Protein AF-A0A834RYF7-F1 (afdb_monomer)

Solvent-accessible surface area (backbone atoms only — not comparable to full-atom values): 12948 Å² total; per-residue (Å²): 135,86,88,72,85,87,74,82,81,80,85,68,86,70,63,75,46,80,56,53,71,57,93,91,37,49,25,47,40,36,68,45,100,84,76,45,78,49,71,49,43,48,70,58,51,54,54,49,51,51,54,52,50,55,66,67,38,57,44,73,49,82,48,79,90,49,95,72,72,49,63,40,58,93,37,20,61,61,51,46,34,44,44,55,36,97,46,68,59,55,88,78,80,72,96,73,49,25,55,54,48,47,54,49,52,51,54,49,52,51,51,50,48,60,65,68,35,97,83,42,76,85,79,89,73,91,78,86,75,88,75,88,81,81,88,77,66,65,72,71,53,51,58,62,50,51,53,53,51,51,53,52,53,48,51,53,49,51,52,56,51,59,70,68,44,89,63,77,82,80,68,88,48,68,66,58,60,56,52,71,70,40,87,85,45,94,62,81,52,70,68,56,53,52,52,51,54,70,69,52,80,76,78,128

Foldseek 3Di:
DDDDDPDDCPVPPWPFDAFDQDPNKTKTWTQDPVRDIDIDIPVNVVVVVVVVCLLPDWDWDADAPDPDIDIGHDNRVVLCCQQCNPCNNDNPDDRDCSVVVVVVVVVVVVVVCQCPPPPHDDDDDDDDDDDDDDPDPCVVVVVVVVVVVVVVVVVVVCVVVVVPPVPPPPCPDVVVVVLVPDPPDPDDDPVRVVVVVVVDPDDD

Secondary structure (DSSP, 8-state):
-----S----------PPPEEETTEEEEEEE-TTS-EEEEEHHHHHHHHHHHHHHT--EEE--TT-S--EEESSSHHHHHHHHH-S-TTS--S-TTSHHHHHHHHHHHHHHHHHHHSTT------------------GGGGHHHHHHHHHHHHHHHHHHHHHHHS--------HHHHHHHT-TTS-SPPHHHHHHHHHHS----

pLDDT: mean 71.13, std 13.84, range [30.34, 96.75]

Organism: NCBI:txid45151

Radius of gyration: 41.8 Å; Cα contacts (8 Å, |Δi|>4): 114; chains: 1; bounding box: 66×68×122 Å

Mean predicted aligned error: 19.75 Å

Sequence (204 aa):
MHTKIVDTHINLDWQIRPGISIDSRYQYCVMGHNNEEYCVGDADITEWEYLIAESLTGAAAVYPNETSYGFTGQYAPNIASDVLGDSPAYCTGSEAGGFEQRINNIAISMSNTLRTGKNAVPIKGTEWTKEQFFDVTFYWLSFPLAIYLTITLFLFSTIVTSGKADMPLWKSSQLVLLQATNSSNRMQSLDQVELEARSTRVKL

Structure (mmCIF, N/CA/C/O backbone):
data_AF-A0A834RYF7-F1
#
_entry.id   AF-A0A834RYF7-F1
#
loop_
_atom_site.group_PDB
_atom_site.id
_atom_site.type_symbol
_atom_site.label_atom_id
_atom_site.label_alt_id
_atom_site.label_comp_id
_atom_site.label_asym_id
_atom_site.label_entity_id
_atom_site.label_seq_id
_atom_site.pdbx_PDB_ins_code
_atom_site.Cartn_x
_atom_site.Cartn_y
_atom_site.Cartn_z
_atom_site.occupancy
_atom_site.B_iso_or_equiv
_atom_site.auth_seq_id
_atom_site.auth_comp_id
_atom_site.auth_asym_id
_atom_site.auth_atom_id
_atom_site.pdbx_PDB_model_num
ATOM 1 N N . MET A 1 1 ? 2.069 -23.472 12.908 1.00 37.09 1 MET A N 1
ATOM 2 C CA . MET A 1 1 ? 1.285 -24.006 11.771 1.00 37.09 1 MET A CA 1
ATOM 3 C C . MET A 1 1 ? 2.152 -23.878 10.525 1.00 37.09 1 MET A C 1
ATOM 5 O O . MET A 1 1 ? 2.516 -22.760 10.192 1.00 37.09 1 MET A O 1
ATOM 9 N N . HIS A 1 2 ? 2.568 -24.991 9.911 1.00 30.34 2 HIS A N 1
ATOM 10 C CA . HIS A 1 2 ? 3.362 -24.980 8.676 1.00 30.34 2 HIS A CA 1
ATOM 11 C C . HIS A 1 2 ? 2.412 -24.999 7.478 1.00 30.34 2 HIS A C 1
ATOM 13 O O . HIS A 1 2 ? 1.761 -26.008 7.218 1.00 30.34 2 HIS A O 1
ATOM 19 N N . THR A 1 3 ? 2.309 -23.884 6.763 1.00 37.06 3 THR A N 1
ATOM 20 C CA . THR A 1 3 ? 1.634 -23.837 5.464 1.00 37.06 3 THR A CA 1
ATOM 21 C C . THR A 1 3 ? 2.517 -24.529 4.433 1.00 37.06 3 THR A C 1
ATOM 23 O O . THR A 1 3 ? 3.630 -24.077 4.168 1.00 37.06 3 THR A O 1
ATOM 26 N N . LYS A 1 4 ? 2.033 -25.637 3.868 1.00 36.31 4 LYS A N 1
ATOM 27 C CA . LYS A 1 4 ? 2.670 -26.315 2.739 1.00 36.31 4 LYS A CA 1
ATOM 28 C C . LYS A 1 4 ? 1.928 -25.905 1.475 1.00 36.31 4 LYS A C 1
ATOM 30 O O . LYS A 1 4 ? 0.726 -26.130 1.371 1.00 36.31 4 LYS A O 1
ATOM 35 N N . ILE A 1 5 ? 2.644 -25.281 0.548 1.00 47.47 5 ILE A N 1
ATOM 36 C CA . ILE A 1 5 ? 2.147 -24.991 -0.795 1.00 47.47 5 ILE A CA 1
ATOM 37 C C . ILE A 1 5 ? 1.815 -26.344 -1.437 1.00 47.47 5 ILE A C 1
ATOM 39 O O . ILE A 1 5 ? 2.699 -27.185 -1.590 1.00 47.47 5 ILE A O 1
ATOM 43 N N . VAL A 1 6 ? 0.526 -26.585 -1.689 1.00 57.81 6 VAL A N 1
ATOM 44 C CA . VAL A 1 6 ? 0.028 -27.850 -2.260 1.00 57.81 6 VAL A CA 1
ATOM 45 C C . VAL A 1 6 ? 0.373 -27.919 -3.739 1.00 57.81 6 VAL A C 1
ATOM 47 O O . VAL A 1 6 ? 0.746 -28.980 -4.226 1.00 57.81 6 VAL A O 1
ATOM 50 N N . ASP A 1 7 ? 0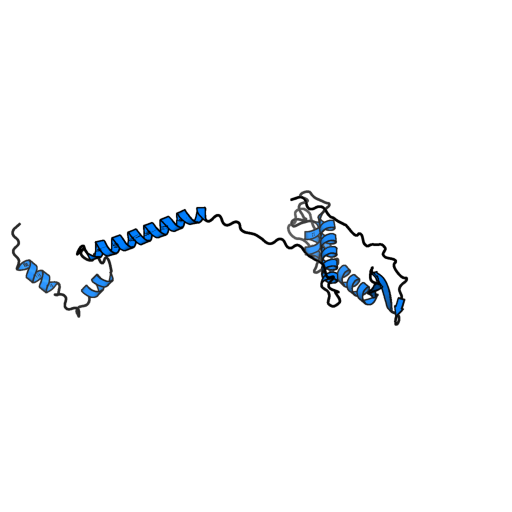.302 -26.777 -4.420 1.00 37.78 7 ASP A N 1
ATOM 51 C CA . ASP A 1 7 ? 0.680 -26.664 -5.813 1.00 37.78 7 ASP A CA 1
ATOM 52 C C . ASP A 1 7 ? 1.018 -25.208 -6.154 1.00 37.78 7 ASP A C 1
ATOM 54 O O . ASP A 1 7 ? 0.269 -24.285 -5.825 1.00 37.78 7 ASP A O 1
ATOM 58 N N . THR A 1 8 ? 2.160 -25.002 -6.796 1.00 48.09 8 THR A N 1
ATOM 59 C CA . THR A 1 8 ? 2.520 -23.744 -7.451 1.00 48.09 8 THR A CA 1
ATOM 60 C C . THR A 1 8 ? 2.428 -24.007 -8.935 1.00 48.09 8 THR A C 1
ATOM 62 O O . THR A 1 8 ? 3.388 -24.466 -9.550 1.00 48.09 8 THR A O 1
ATOM 65 N N . HIS A 1 9 ? 1.272 -23.701 -9.516 1.00 45.09 9 HIS A N 1
ATOM 66 C CA . HIS A 1 9 ? 1.170 -23.633 -10.962 1.00 45.09 9 HIS A CA 1
ATOM 67 C C . HIS A 1 9 ? 1.911 -22.376 -11.414 1.00 45.09 9 HIS A C 1
ATOM 69 O O . HIS A 1 9 ? 1.355 -21.277 -11.437 1.00 45.09 9 HIS A O 1
ATOM 75 N N . ILE A 1 10 ? 3.182 -22.538 -11.777 1.00 45.94 10 ILE A N 1
ATOM 76 C CA . ILE A 1 10 ? 3.887 -21.590 -12.639 1.00 45.94 10 ILE A CA 1
ATOM 77 C C . ILE A 1 10 ? 3.262 -21.790 -14.024 1.00 45.94 10 ILE A C 1
ATOM 79 O O . ILE A 1 10 ? 3.773 -22.522 -14.865 1.00 45.94 10 ILE A O 1
ATOM 83 N N . ASN A 1 11 ? 2.051 -21.254 -14.197 1.00 43.59 11 ASN A N 1
ATOM 84 C CA . ASN A 1 11 ? 1.256 -21.422 -15.405 1.00 43.59 11 ASN A CA 1
ATOM 85 C C . ASN A 1 11 ? 1.767 -20.423 -16.436 1.00 43.59 11 ASN A C 1
ATOM 87 O O . ASN A 1 11 ? 1.263 -19.310 -16.571 1.00 43.59 11 ASN A O 1
ATOM 91 N N . LEU A 1 12 ? 2.884 -20.802 -17.033 1.00 46.16 12 LEU A N 1
ATOM 92 C CA . LEU A 1 12 ? 3.784 -19.922 -17.753 1.00 46.16 12 LEU A CA 1
ATOM 93 C C . LEU A 1 12 ? 4.266 -20.593 -19.040 1.00 46.16 12 LEU A C 1
ATOM 95 O O . LEU A 1 12 ? 5.326 -20.269 -19.560 1.00 46.16 12 LEU A O 1
ATOM 99 N N . ASP A 1 13 ? 3.462 -21.513 -19.577 1.00 43.91 13 ASP A N 1
ATOM 100 C CA . ASP A 1 13 ? 3.601 -21.987 -20.954 1.00 43.91 13 ASP A CA 1
ATOM 101 C C . ASP A 1 13 ? 2.915 -20.967 -21.887 1.00 43.91 13 ASP A C 1
ATOM 103 O O . ASP A 1 13 ? 1.941 -21.242 -22.587 1.00 43.91 13 ASP A O 1
ATOM 107 N N . TRP A 1 14 ? 3.345 -19.705 -21.786 1.00 52.62 14 TRP A N 1
ATOM 108 C CA . TRP A 1 14 ? 2.781 -18.598 -22.549 1.00 52.62 14 TRP A CA 1
ATOM 109 C C . TRP A 1 14 ? 3.351 -18.640 -23.961 1.00 52.62 14 TRP A C 1
ATOM 111 O O . TRP A 1 14 ? 4.399 -18.065 -24.252 1.00 52.62 14 TRP A O 1
ATOM 121 N N . GLN A 1 15 ? 2.657 -19.321 -24.868 1.00 47.97 15 GLN A N 1
ATOM 122 C CA . GLN A 1 15 ? 2.949 -19.176 -26.286 1.00 47.97 15 GLN A CA 1
ATOM 123 C C . GLN A 1 15 ? 2.500 -17.784 -26.733 1.00 47.97 15 GLN A C 1
ATOM 125 O O . GLN A 1 15 ? 1.316 -17.552 -26.980 1.00 47.97 15 GLN A O 1
ATOM 130 N N . ILE A 1 16 ? 3.452 -16.850 -26.810 1.00 53.16 16 ILE A N 1
ATOM 131 C CA . ILE A 1 16 ? 3.241 -15.536 -27.419 1.00 53.16 16 ILE A CA 1
ATOM 132 C C . ILE A 1 16 ? 2.822 -15.790 -28.866 1.00 53.16 16 ILE A C 1
ATOM 134 O O . ILE A 1 16 ? 3.631 -16.238 -29.684 1.00 53.16 16 ILE A O 1
ATOM 138 N N . ARG A 1 17 ? 1.552 -15.538 -29.196 1.00 56.75 17 ARG A N 1
ATOM 139 C CA . ARG A 1 17 ? 1.144 -15.534 -30.599 1.00 56.75 17 ARG A CA 1
ATOM 140 C C . ARG A 1 17 ? 1.722 -14.279 -31.257 1.00 56.75 17 ARG A C 1
ATOM 142 O O . ARG A 1 17 ? 1.701 -13.216 -30.634 1.00 56.75 17 ARG A O 1
ATOM 149 N N . PRO A 1 18 ? 2.260 -14.379 -32.488 1.00 54.50 18 PRO A N 1
ATOM 150 C CA . PRO A 1 18 ? 2.709 -13.201 -33.217 1.00 54.50 18 PRO A CA 1
ATOM 151 C C . PRO A 1 18 ? 1.546 -12.211 -33.309 1.00 54.50 18 PRO A C 1
ATOM 153 O O . PRO A 1 18 ? 0.415 -12.618 -33.581 1.00 54.50 18 PRO A O 1
ATOM 156 N N . GLY A 1 19 ? 1.833 -10.942 -33.011 1.00 57.22 19 GLY A N 1
ATOM 157 C CA . GLY A 1 19 ? 0.808 -9.927 -32.802 1.00 57.22 19 GLY A CA 1
ATOM 158 C C . GLY A 1 19 ? -0.174 -9.860 -33.968 1.00 57.22 19 GLY A C 1
ATOM 159 O O . GLY A 1 19 ? 0.229 -9.756 -35.129 1.00 57.22 19 GLY A O 1
ATOM 160 N N . ILE A 1 20 ? -1.465 -9.949 -33.659 1.00 59.62 20 ILE A N 1
ATOM 161 C CA . ILE A 1 20 ? -2.521 -9.845 -34.663 1.00 59.62 20 ILE A CA 1
ATOM 162 C C . ILE A 1 20 ? -2.678 -8.352 -34.958 1.00 59.62 20 ILE A C 1
ATOM 164 O O . ILE A 1 20 ? -2.932 -7.559 -34.054 1.00 59.62 20 ILE A O 1
ATOM 168 N N . SER A 1 21 ? -2.474 -7.957 -36.216 1.00 55.12 21 SER A N 1
ATOM 169 C CA . SER A 1 21 ? -2.777 -6.597 -36.668 1.00 55.12 21 SER A CA 1
ATOM 170 C C . SER A 1 21 ? -4.282 -6.496 -36.889 1.00 55.12 21 SER A C 1
ATOM 172 O O . SER A 1 21 ? -4.808 -7.063 -37.848 1.00 55.12 21 SER A O 1
ATOM 174 N N . ILE A 1 22 ? -4.974 -5.807 -35.985 1.00 60.22 22 ILE A N 1
ATOM 175 C CA . ILE A 1 22 ? -6.384 -5.446 -36.145 1.00 60.22 22 ILE A CA 1
ATOM 176 C C . ILE A 1 22 ? -6.407 -3.931 -36.333 1.00 60.22 22 ILE A C 1
ATOM 178 O O . ILE A 1 22 ? -5.935 -3.192 -35.471 1.00 60.22 22 ILE A O 1
ATOM 182 N N . ASP A 1 23 ? -6.889 -3.464 -37.486 1.00 63.62 23 ASP A N 1
ATOM 183 C CA . ASP A 1 23 ? -7.003 -2.035 -37.809 1.00 63.62 23 ASP A CA 1
ATOM 184 C C . ASP A 1 23 ? -5.721 -1.225 -37.539 1.00 63.62 23 ASP A C 1
ATOM 186 O O . ASP A 1 23 ? -5.753 -0.166 -36.913 1.00 63.62 23 ASP A O 1
ATOM 190 N N . SER A 1 24 ? -4.566 -1.715 -38.012 1.00 58.34 24 SER A N 1
ATOM 191 C CA . SER A 1 24 ? -3.238 -1.079 -37.876 1.00 58.34 24 SER A CA 1
ATOM 192 C C . SER A 1 24 ? -2.690 -0.934 -36.447 1.00 58.34 24 SER A C 1
ATOM 194 O O . SER A 1 24 ? -1.672 -0.273 -36.251 1.00 58.34 24 SER A O 1
ATOM 196 N N . ARG A 1 25 ? -3.307 -1.592 -35.459 1.00 64.31 25 ARG A N 1
ATOM 197 C CA . ARG A 1 25 ? -2.784 -1.702 -34.092 1.00 64.31 25 ARG A CA 1
ATOM 198 C C . ARG A 1 25 ? -2.236 -3.102 -33.865 1.00 64.31 25 ARG A C 1
ATOM 200 O O . ARG A 1 25 ? -2.895 -4.090 -34.189 1.00 64.31 25 ARG A O 1
ATOM 207 N N . TYR A 1 26 ? -1.031 -3.183 -33.309 1.00 67.56 26 TYR A N 1
ATOM 208 C CA . TYR A 1 26 ? -0.469 -4.457 -32.878 1.00 67.56 26 TYR A CA 1
ATOM 209 C C . TYR A 1 26 ? -1.116 -4.863 -31.560 1.00 67.56 26 TYR A C 1
ATOM 211 O O . TYR A 1 26 ? -1.220 -4.058 -30.636 1.00 67.56 26 TYR A O 1
ATOM 219 N N . GLN A 1 27 ? -1.566 -6.109 -31.475 1.00 70.88 27 GLN A N 1
ATOM 220 C CA . GLN A 1 27 ? -2.107 -6.660 -30.245 1.00 70.88 27 GLN A CA 1
ATOM 221 C C . GLN A 1 27 ? -1.388 -7.962 -29.908 1.00 70.88 27 GLN A C 1
ATOM 223 O O . GLN A 1 27 ? -1.283 -8.861 -30.742 1.00 70.88 27 GLN A O 1
ATOM 228 N N . TYR A 1 28 ? -0.881 -8.051 -28.683 1.00 72.31 28 TYR A N 1
ATOM 229 C CA . TYR A 1 28 ? -0.227 -9.240 -28.154 1.00 72.31 28 TYR A CA 1
ATOM 230 C C . TYR A 1 28 ? -1.259 -10.055 -27.390 1.00 72.31 28 TYR A C 1
ATOM 232 O O . TYR A 1 28 ? -1.732 -9.623 -26.341 1.00 72.31 28 TYR A O 1
ATOM 240 N N . CYS A 1 29 ? -1.617 -11.216 -27.931 1.00 71.25 2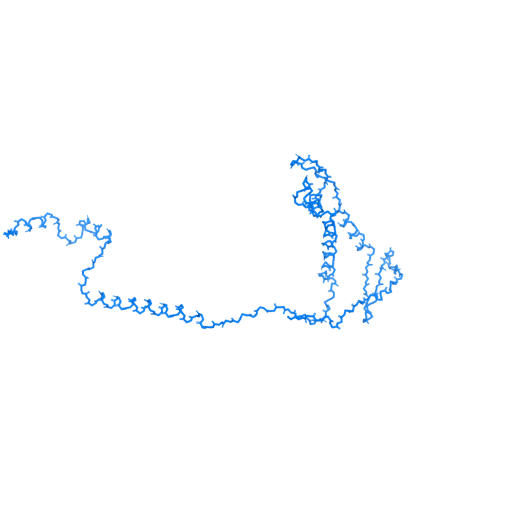9 CYS A N 1
ATOM 241 C CA . CYS A 1 29 ? -2.627 -12.096 -27.358 1.00 71.25 29 CYS A CA 1
ATOM 242 C C . CYS A 1 29 ? -1.998 -13.375 -26.804 1.00 71.25 29 CYS A C 1
ATOM 244 O O . CYS A 1 29 ? -1.115 -13.982 -27.419 1.00 71.25 29 CYS A O 1
ATOM 246 N N . VAL A 1 30 ? -2.485 -13.793 -25.640 1.00 69.69 30 VAL A N 1
ATOM 247 C CA . VAL A 1 30 ? -2.085 -15.011 -24.939 1.00 69.69 30 VAL A CA 1
ATOM 248 C C . VAL A 1 30 ? -3.328 -15.856 -24.686 1.00 69.69 30 VAL A C 1
ATOM 250 O O . VAL A 1 30 ? -4.360 -15.348 -24.254 1.00 69.69 30 VAL A O 1
ATOM 253 N N . MET A 1 31 ? -3.224 -17.158 -24.947 1.00 66.38 31 MET A N 1
ATOM 254 C CA . MET A 1 31 ? -4.299 -18.116 -24.682 1.00 66.38 31 MET A CA 1
ATOM 255 C C . MET A 1 31 ? -4.150 -18.694 -23.271 1.00 66.38 31 MET A C 1
ATOM 257 O O . MET A 1 31 ? -3.116 -19.270 -22.939 1.00 66.38 31 MET A O 1
ATOM 261 N N . GLY A 1 32 ? -5.187 -18.558 -22.450 1.00 64.75 32 GLY A N 1
ATOM 262 C CA . GLY A 1 32 ? -5.293 -19.184 -21.135 1.00 64.75 32 GLY A CA 1
ATOM 263 C C . GLY A 1 32 ? -5.733 -20.653 -21.197 1.00 64.75 32 GLY A C 1
ATOM 264 O O . GLY A 1 32 ? -6.120 -21.174 -22.243 1.00 64.75 32 GLY A O 1
ATOM 265 N N . HIS A 1 33 ? -5.732 -21.322 -20.039 1.00 60.09 33 HIS A N 1
ATOM 266 C CA . HIS A 1 33 ? -6.035 -22.759 -19.900 1.00 60.09 33 HIS A CA 1
ATOM 267 C C . HIS A 1 33 ? -7.442 -23.161 -20.393 1.00 60.09 33 HIS A C 1
ATOM 269 O O . HIS A 1 33 ? -7.638 -24.276 -20.864 1.00 60.09 33 HIS A O 1
ATOM 275 N N . ASN A 1 34 ? -8.405 -22.236 -20.345 1.00 66.50 34 ASN A N 1
ATOM 276 C CA . ASN A 1 34 ? -9.791 -22.456 -20.772 1.00 66.50 34 ASN A CA 1
ATOM 277 C C . ASN A 1 34 ? -10.075 -21.959 -22.199 1.00 66.50 34 ASN A C 1
ATOM 279 O O . ASN A 1 34 ? -11.230 -21.707 -22.539 1.00 66.50 34 ASN A O 1
ATOM 283 N N . ASN A 1 35 ? -9.044 -21.786 -23.033 1.00 67.50 35 ASN A N 1
ATOM 284 C CA . ASN A 1 35 ? -9.174 -21.165 -24.356 1.00 67.50 35 ASN A CA 1
ATOM 285 C C . ASN A 1 35 ? -9.642 -19.691 -24.307 1.00 67.50 35 ASN A C 1
ATOM 287 O O . ASN A 1 35 ? -10.138 -19.159 -25.297 1.00 67.50 35 ASN A O 1
ATOM 291 N N . GLU A 1 36 ? -9.486 -19.036 -23.157 1.00 65.19 36 GLU A N 1
ATOM 292 C CA . GLU A 1 36 ? -9.729 -17.603 -22.986 1.00 65.19 36 GLU A CA 1
ATOM 293 C C . GLU A 1 36 ? -8.562 -16.814 -23.580 1.00 65.19 36 GLU A C 1
ATOM 295 O O . GLU A 1 36 ? -7.403 -17.128 -23.305 1.00 65.19 36 GLU A O 1
ATOM 300 N N . GLU A 1 37 ? -8.854 -15.802 -24.393 1.00 68.88 37 GLU A N 1
ATOM 301 C CA . GLU A 1 37 ? -7.832 -14.972 -25.025 1.00 68.88 37 GLU A CA 1
ATOM 302 C C . GLU A 1 37 ? -7.634 -13.679 -24.226 1.00 68.88 37 GLU A C 1
ATOM 304 O O . GLU A 1 37 ? -8.570 -12.911 -24.003 1.00 68.88 37 GLU A O 1
ATOM 309 N N . TYR A 1 38 ? -6.400 -13.449 -23.787 1.00 68.81 38 TYR A N 1
ATOM 310 C CA . TYR A 1 38 ? -5.978 -12.256 -23.068 1.00 68.81 38 TYR A CA 1
ATOM 311 C C . TYR A 1 38 ? -5.088 -11.431 -23.977 1.00 68.81 38 TYR A C 1
ATOM 313 O O . TYR A 1 38 ? -3.986 -11.857 -24.315 1.00 68.81 38 TYR A O 1
ATOM 321 N N . CYS A 1 39 ? -5.559 -10.254 -24.364 1.00 71.06 39 CYS A N 1
ATOM 322 C CA . CYS A 1 39 ? -4.874 -9.429 -25.337 1.00 71.06 39 CYS A CA 1
ATOM 323 C C . CYS A 1 39 ? -4.518 -8.049 -24.781 1.00 71.06 39 CYS A C 1
ATOM 325 O O . CYS A 1 39 ? -5.371 -7.374 -24.209 1.00 71.06 39 CYS A O 1
ATOM 327 N N . VAL A 1 40 ? -3.284 -7.609 -25.020 1.00 74.44 40 VAL A N 1
ATOM 328 C CA . VAL A 1 40 ? -2.794 -6.261 -24.699 1.00 74.44 40 VAL A CA 1
ATOM 329 C C . VAL A 1 40 ? -2.493 -5.528 -26.004 1.00 74.44 40 VAL A C 1
ATOM 331 O O . VAL A 1 40 ? -1.756 -6.048 -26.846 1.00 74.44 40 VAL A O 1
ATOM 334 N N . GLY A 1 41 ? -3.098 -4.356 -26.207 1.00 75.12 41 GLY A N 1
ATOM 335 C CA . GLY A 1 41 ? -2.898 -3.551 -27.410 1.00 75.12 41 GLY A CA 1
ATOM 336 C C . GLY A 1 41 ? -1.677 -2.635 -27.321 1.00 75.12 41 GLY A C 1
ATOM 337 O O . GLY A 1 41 ? -1.259 -2.236 -26.240 1.00 75.12 41 GLY A O 1
ATOM 338 N N . ASP A 1 42 ? -1.148 -2.238 -28.476 1.00 73.31 42 ASP A N 1
ATOM 339 C CA . ASP A 1 42 ? -0.073 -1.244 -28.609 1.00 73.31 42 ASP A CA 1
ATOM 340 C C . ASP A 1 42 ? -0.419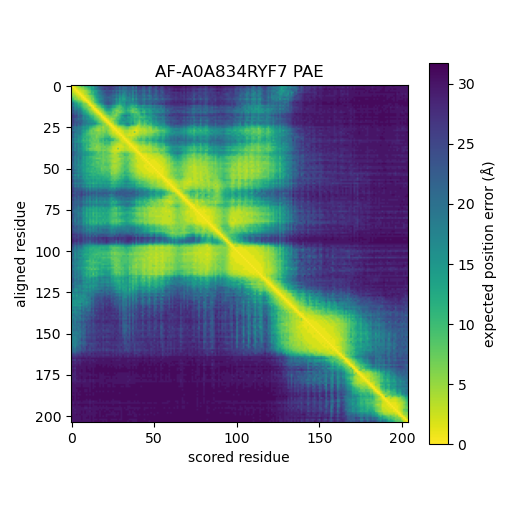 0.086 -27.917 1.00 73.31 42 ASP A C 1
ATOM 342 O O . ASP A 1 42 ? 0.391 0.654 -27.194 1.00 73.31 42 ASP A O 1
ATOM 346 N N . ALA A 1 43 ? -1.672 0.537 -28.038 1.00 74.69 43 ALA A N 1
ATOM 347 C CA . ALA A 1 43 ? -2.151 1.733 -27.345 1.00 74.69 43 ALA A CA 1
ATOM 348 C C . ALA A 1 43 ? -2.043 1.604 -25.813 1.00 74.69 43 ALA A C 1
ATOM 350 O O . ALA A 1 43 ? -1.602 2.544 -25.157 1.00 74.69 43 ALA A O 1
ATOM 351 N N . ASP A 1 44 ? -2.373 0.433 -25.259 1.00 73.81 44 ASP A N 1
ATOM 352 C CA . ASP A 1 44 ? -2.248 0.185 -23.821 1.00 73.81 44 ASP A CA 1
ATOM 353 C C . ASP A 1 44 ? -0.767 0.197 -23.412 1.00 73.81 44 ASP A C 1
ATOM 355 O O . ASP A 1 44 ? -0.399 0.834 -22.432 1.00 73.81 44 ASP A O 1
ATOM 359 N N . ILE A 1 45 ? 0.113 -0.439 -24.191 1.00 76.50 45 ILE A N 1
ATOM 360 C CA . ILE A 1 45 ? 1.558 -0.459 -23.908 1.00 76.50 45 ILE A CA 1
ATOM 361 C C . ILE A 1 45 ? 2.140 0.957 -23.944 1.00 76.50 45 ILE A C 1
ATOM 363 O O . ILE A 1 45 ? 2.841 1.344 -23.015 1.00 76.50 45 ILE A O 1
ATOM 367 N N . THR A 1 46 ? 1.812 1.755 -24.961 1.00 78.88 46 THR A N 1
ATOM 368 C CA . THR A 1 46 ? 2.320 3.133 -25.087 1.00 78.88 46 THR A CA 1
ATOM 369 C C . THR A 1 46 ? 1.847 4.057 -23.960 1.00 78.88 46 THR A C 1
ATOM 371 O O . THR A 1 46 ? 2.618 4.891 -23.485 1.00 78.88 46 THR A O 1
ATOM 374 N N . GLU A 1 47 ? 0.609 3.904 -23.478 1.00 80.31 47 GLU A N 1
ATOM 375 C CA . GLU A 1 47 ? 0.117 4.654 -22.315 1.00 80.31 47 GLU A CA 1
ATOM 376 C C . GLU A 1 47 ? 0.902 4.279 -21.051 1.00 80.31 47 GLU A C 1
ATOM 378 O O . GLU A 1 47 ? 1.326 5.145 -20.283 1.00 80.31 47 GLU A O 1
ATOM 383 N N . TRP A 1 48 ? 1.164 2.986 -20.865 1.00 77.88 48 TRP A N 1
ATOM 384 C CA . TRP A 1 48 ? 1.963 2.494 -19.749 1.00 77.88 48 TRP A CA 1
ATOM 385 C C . TRP A 1 48 ? 3.415 2.966 -19.821 1.00 77.88 48 TRP A C 1
ATOM 387 O O . TRP A 1 48 ? 3.966 3.390 -18.806 1.00 77.88 48 TRP A O 1
ATOM 397 N N . GLU A 1 49 ? 4.028 2.942 -21.004 1.00 82.00 49 GLU A N 1
ATOM 398 C CA . GLU A 1 49 ? 5.373 3.474 -21.234 1.00 82.00 49 GLU A CA 1
ATOM 399 C C . GLU A 1 49 ? 5.464 4.950 -20.845 1.00 82.00 49 GLU A C 1
ATOM 401 O O . GLU A 1 49 ? 6.399 5.338 -20.143 1.00 82.00 49 GLU A O 1
ATOM 406 N N . TYR A 1 50 ? 4.475 5.760 -21.236 1.00 84.44 50 TYR A N 1
ATOM 407 C CA . TYR A 1 50 ? 4.428 7.177 -20.884 1.00 84.44 50 TYR A CA 1
ATOM 408 C C . TYR A 1 50 ? 4.356 7.385 -19.364 1.00 84.44 50 TYR A C 1
ATOM 410 O O . TYR A 1 50 ? 5.143 8.151 -18.806 1.00 84.44 50 TYR A O 1
ATOM 418 N N . LEU A 1 51 ? 3.464 6.665 -18.677 1.00 82.12 51 LEU A N 1
ATOM 419 C CA . LEU A 1 51 ? 3.293 6.777 -17.224 1.00 82.12 51 LEU A CA 1
ATOM 420 C C . LEU A 1 51 ? 4.530 6.299 -16.452 1.00 82.12 51 LEU A C 1
ATOM 422 O O . LEU A 1 51 ? 4.938 6.929 -15.473 1.00 82.12 51 LEU A O 1
ATOM 426 N N . ILE A 1 52 ? 5.155 5.205 -16.895 1.00 83.00 52 ILE A N 1
ATOM 427 C CA . ILE A 1 52 ? 6.398 4.704 -16.299 1.00 83.00 52 ILE A CA 1
ATOM 428 C C . ILE A 1 52 ? 7.516 5.722 -16.506 1.00 83.00 52 ILE A C 1
ATOM 430 O O . ILE A 1 52 ? 8.205 6.059 -15.540 1.00 83.00 52 ILE A O 1
ATOM 434 N N . ALA A 1 53 ? 7.671 6.244 -17.725 1.00 84.44 53 ALA A N 1
ATOM 435 C CA . ALA A 1 53 ? 8.674 7.252 -18.031 1.00 84.44 53 ALA A CA 1
ATOM 436 C C . ALA A 1 53 ? 8.494 8.485 -17.140 1.00 84.44 53 ALA A C 1
ATOM 438 O O . ALA A 1 53 ? 9.449 8.890 -16.482 1.00 84.44 53 ALA A O 1
ATOM 439 N N . GLU A 1 54 ? 7.273 9.019 -17.029 1.00 82.12 54 GLU A N 1
ATOM 440 C CA . GLU A 1 54 ? 6.959 10.161 -16.164 1.00 82.12 54 GLU A CA 1
ATOM 441 C C . GLU A 1 54 ? 7.322 9.878 -14.696 1.00 82.12 54 GLU A C 1
ATOM 443 O O . GLU A 1 54 ? 7.997 10.688 -14.057 1.00 82.12 54 GLU A O 1
ATOM 448 N N . SER A 1 55 ? 6.979 8.691 -14.183 1.00 79.56 55 SER A N 1
ATOM 449 C CA . SER A 1 55 ? 7.263 8.286 -12.797 1.00 79.56 55 SER A CA 1
ATOM 450 C C . SER A 1 55 ? 8.753 8.134 -12.464 1.00 79.56 55 SER A C 1
ATOM 452 O O . SER A 1 55 ? 9.114 8.072 -11.283 1.00 79.56 55 SER A O 1
ATOM 454 N N . LEU A 1 56 ? 9.600 8.053 -13.495 1.00 82.50 56 LEU A N 1
ATOM 455 C CA . LEU A 1 56 ? 11.056 7.948 -13.415 1.00 82.50 56 LEU A CA 1
ATOM 456 C C . LEU A 1 56 ? 11.761 9.214 -13.925 1.00 82.50 56 LEU A C 1
ATOM 458 O O . LEU A 1 56 ? 12.991 9.271 -13.918 1.00 82.50 56 LEU A O 1
ATOM 462 N N . THR A 1 57 ? 11.013 10.235 -14.355 1.00 84.31 57 THR A N 1
ATOM 463 C CA . THR A 1 57 ? 11.605 11.495 -14.804 1.00 84.31 57 THR A CA 1
ATOM 464 C C . THR A 1 57 ? 12.039 12.373 -13.638 1.00 84.31 57 THR A C 1
ATOM 466 O O . THR A 1 57 ? 11.327 12.566 -12.649 1.00 84.31 57 THR A O 1
ATOM 469 N N . GLY A 1 58 ? 13.217 12.967 -13.805 1.00 82.88 58 GLY A N 1
ATOM 470 C CA . GLY A 1 58 ? 13.765 13.970 -12.909 1.00 82.88 58 GLY A CA 1
ATOM 471 C C . GLY A 1 58 ? 15.238 13.743 -12.607 1.00 82.88 58 GLY A C 1
ATOM 472 O O . GLY A 1 58 ? 15.827 12.741 -13.007 1.00 82.88 58 GLY A O 1
ATOM 473 N N . ALA A 1 59 ? 15.845 14.696 -11.912 1.00 79.44 59 ALA A N 1
ATOM 474 C CA . ALA A 1 59 ? 17.207 14.572 -11.418 1.00 79.44 59 ALA A CA 1
ATOM 475 C C . ALA A 1 59 ? 17.293 15.058 -9.973 1.00 79.44 59 ALA A C 1
ATOM 477 O O . ALA A 1 59 ? 16.565 15.957 -9.550 1.00 79.44 59 ALA A O 1
ATOM 478 N N . ALA A 1 60 ? 18.209 14.461 -9.222 1.00 79.56 60 ALA A N 1
ATOM 479 C CA . ALA A 1 60 ? 18.549 14.885 -7.876 1.00 79.56 60 ALA A CA 1
ATOM 480 C C . ALA A 1 60 ? 20.037 15.236 -7.833 1.00 79.56 60 ALA A C 1
ATOM 482 O O . ALA A 1 60 ? 20.874 14.482 -8.330 1.00 79.56 60 ALA A O 1
ATOM 483 N N . ALA A 1 61 ? 20.357 16.376 -7.234 1.00 79.31 61 ALA A N 1
ATOM 484 C CA . ALA A 1 61 ? 21.711 16.757 -6.874 1.00 79.31 61 ALA A CA 1
ATOM 485 C C . ALA A 1 61 ? 21.821 16.724 -5.348 1.00 79.31 61 ALA A C 1
ATOM 487 O O . ALA A 1 61 ? 21.164 17.500 -4.648 1.00 79.31 61 ALA A O 1
ATOM 488 N N . VAL A 1 62 ? 22.632 15.791 -4.849 1.00 75.12 62 VAL A N 1
ATOM 489 C CA . VAL A 1 62 ? 22.904 15.607 -3.422 1.00 75.12 62 VAL A CA 1
ATOM 490 C C . VAL A 1 62 ? 24.358 15.978 -3.177 1.00 75.12 62 VAL A C 1
ATOM 492 O O . VAL A 1 62 ? 25.261 15.361 -3.742 1.00 75.12 62 VAL A O 1
ATOM 495 N N . TYR A 1 63 ? 24.577 16.992 -2.345 1.00 75.00 63 TYR A N 1
ATOM 496 C CA . TYR A 1 63 ? 25.910 17.430 -1.955 1.00 75.00 63 TYR A CA 1
ATOM 497 C C . TYR A 1 63 ? 26.232 16.920 -0.545 1.00 75.00 63 TYR A C 1
ATOM 499 O O . TYR A 1 63 ? 25.390 17.016 0.352 1.00 75.00 63 TYR A O 1
ATOM 507 N N . PRO A 1 64 ? 27.431 16.357 -0.323 1.00 68.44 64 PRO A N 1
ATOM 508 C CA . PRO A 1 64 ? 27.820 15.875 0.993 1.00 68.44 64 PRO A CA 1
ATOM 509 C C . PRO A 1 64 ? 27.881 17.038 1.990 1.00 68.44 64 PRO A C 1
ATOM 511 O O . PRO A 1 64 ? 28.431 18.093 1.685 1.00 68.44 64 PRO A O 1
ATOM 514 N N . ASN A 1 65 ? 27.359 16.817 3.200 1.00 67.75 65 ASN A N 1
ATOM 515 C CA . ASN A 1 65 ? 27.301 17.791 4.302 1.00 67.75 65 ASN A CA 1
ATOM 516 C C . ASN A 1 65 ? 26.402 19.022 4.076 1.00 67.75 65 ASN A C 1
ATOM 518 O O . ASN A 1 65 ? 26.451 19.955 4.880 1.00 67.75 65 ASN A O 1
ATOM 522 N N . GLU A 1 66 ? 25.560 19.025 3.043 1.00 67.56 66 GLU A N 1
ATOM 523 C CA . GLU A 1 66 ? 24.516 20.035 2.866 1.00 67.56 66 GLU A CA 1
ATOM 524 C C . GLU A 1 66 ? 23.142 19.477 3.254 1.00 67.56 66 GLU A C 1
ATOM 526 O O . GLU A 1 66 ? 22.827 18.314 3.015 1.00 67.56 66 GLU A O 1
ATOM 531 N N . THR A 1 67 ? 22.306 20.320 3.863 1.00 65.69 67 THR A N 1
ATOM 532 C CA . THR A 1 67 ? 20.913 19.984 4.210 1.00 65.69 67 THR A CA 1
ATOM 533 C C . THR A 1 67 ? 19.923 20.350 3.104 1.00 65.69 67 THR A C 1
ATOM 535 O O . THR A 1 67 ? 18.733 20.059 3.222 1.00 65.69 67 THR A O 1
ATOM 538 N N . SER A 1 68 ? 20.398 21.012 2.044 1.00 69.94 68 SER A N 1
ATOM 539 C CA . SER A 1 68 ? 19.587 21.489 0.929 1.00 69.94 68 SER A CA 1
ATOM 540 C C . SER A 1 68 ? 19.810 20.605 -0.291 1.00 69.94 68 SER A C 1
ATOM 542 O O . SER A 1 68 ? 20.915 20.526 -0.819 1.00 69.94 68 SER A O 1
ATOM 544 N N . TYR A 1 69 ? 18.742 19.967 -0.761 1.00 73.50 69 TYR A N 1
ATOM 545 C CA . TYR A 1 69 ? 18.770 19.089 -1.927 1.00 73.50 69 TYR A CA 1
ATOM 546 C C . TYR A 1 69 ? 18.137 19.787 -3.127 1.00 73.50 69 TYR A C 1
ATOM 548 O O . TYR A 1 69 ? 17.068 20.391 -3.017 1.00 73.50 69 TYR A O 1
ATOM 556 N N . GLY A 1 70 ? 18.795 19.698 -4.282 1.00 77.69 70 GLY A N 1
ATOM 557 C CA . GLY A 1 70 ? 18.241 20.176 -5.543 1.00 77.69 70 GLY A CA 1
ATOM 558 C C . GLY A 1 70 ? 17.506 19.047 -6.251 1.00 77.69 70 GLY A C 1
ATOM 559 O O . GLY A 1 70 ? 18.140 18.080 -6.665 1.00 77.69 70 GLY A O 1
ATOM 560 N N . PHE A 1 71 ? 16.192 19.177 -6.426 1.00 82.44 71 PHE A N 1
ATOM 561 C CA . PHE A 1 71 ? 15.394 18.244 -7.221 1.00 82.44 71 PHE A CA 1
ATOM 562 C C . PHE A 1 71 ? 14.856 18.935 -8.470 1.00 82.44 71 PHE A C 1
ATOM 564 O O . PHE A 1 71 ? 14.371 20.066 -8.409 1.00 82.44 71 PHE A O 1
ATOM 571 N N . THR A 1 72 ? 14.907 18.240 -9.601 1.00 82.06 72 THR A N 1
ATOM 572 C CA . THR A 1 72 ? 14.238 18.642 -10.836 1.00 82.06 72 THR A CA 1
ATOM 573 C C . THR A 1 72 ? 13.194 17.590 -11.189 1.00 82.06 72 THR A C 1
ATOM 575 O O . THR A 1 72 ? 13.495 16.402 -11.251 1.00 82.06 72 THR A O 1
ATOM 578 N N . GLY A 1 73 ? 11.950 18.021 -11.401 1.00 76.88 73 GLY A N 1
ATOM 579 C CA . GLY A 1 73 ? 10.820 17.123 -11.653 1.00 76.88 73 GLY A CA 1
ATOM 580 C C . GLY A 1 73 ? 10.005 16.799 -10.399 1.00 76.88 73 GLY A C 1
ATOM 581 O O . GLY A 1 73 ? 10.500 16.827 -9.274 1.00 76.88 73 GLY A O 1
ATOM 582 N N . GLN A 1 74 ? 8.721 16.510 -10.607 1.00 80.69 74 GLN A N 1
ATOM 583 C CA . GLN A 1 74 ? 7.737 16.314 -9.538 1.00 80.69 74 GLN A CA 1
ATOM 584 C C . GLN A 1 74 ? 7.995 15.046 -8.709 1.00 80.69 74 GLN A C 1
ATOM 586 O O . GLN A 1 74 ? 7.702 15.023 -7.515 1.00 80.69 74 GLN A O 1
ATOM 591 N N . TYR A 1 75 ? 8.562 14.005 -9.324 1.00 82.38 75 TYR A N 1
ATOM 592 C CA . TYR A 1 75 ? 8.747 12.692 -8.700 1.00 82.38 75 TYR A CA 1
ATOM 593 C C . TYR A 1 75 ? 10.178 12.431 -8.212 1.00 82.38 75 TYR A C 1
ATOM 595 O O . TYR A 1 75 ? 10.396 11.475 -7.467 1.00 82.38 75 TYR A O 1
ATOM 603 N N . ALA A 1 76 ? 11.141 13.293 -8.563 1.00 83.56 76 ALA A N 1
ATOM 604 C CA . ALA A 1 76 ? 12.545 13.158 -8.169 1.00 83.56 76 ALA A CA 1
ATOM 605 C C . ALA A 1 76 ? 12.778 13.056 -6.648 1.00 83.56 76 ALA A C 1
ATOM 607 O O . ALA A 1 76 ? 13.589 12.215 -6.260 1.00 83.56 76 ALA A O 1
ATOM 608 N N . PRO A 1 77 ? 12.069 13.805 -5.773 1.00 81.56 77 PRO A N 1
ATOM 609 C CA . PRO A 1 77 ? 12.221 13.647 -4.325 1.00 81.56 77 PRO A CA 1
ATOM 610 C C . PRO A 1 77 ? 11.838 12.244 -3.842 1.00 81.56 77 PRO A C 1
ATOM 612 O O . PRO A 1 77 ? 12.570 11.645 -3.062 1.00 81.56 77 PRO A O 1
ATOM 615 N N . ASN A 1 78 ? 10.738 11.692 -4.366 1.00 82.62 78 ASN A N 1
ATOM 616 C CA . ASN A 1 78 ? 10.239 10.368 -3.986 1.00 82.62 78 ASN A CA 1
ATOM 617 C C . ASN A 1 78 ? 11.146 9.253 -4.524 1.00 82.62 78 ASN A C 1
ATOM 619 O O . ASN A 1 78 ? 11.345 8.234 -3.878 1.00 82.62 78 ASN A O 1
ATOM 623 N N . ILE A 1 79 ? 11.687 9.419 -5.737 1.00 83.19 79 ILE A N 1
ATOM 624 C CA . ILE A 1 79 ? 12.672 8.477 -6.291 1.00 83.19 79 ILE A CA 1
ATOM 625 C C . ILE A 1 79 ? 13.938 8.492 -5.435 1.00 83.19 79 ILE A C 1
ATOM 627 O O . ILE A 1 79 ? 14.452 7.434 -5.086 1.00 83.19 79 ILE A O 1
ATOM 631 N N . ALA A 1 80 ? 14.428 9.680 -5.076 1.00 80.94 80 ALA A N 1
ATOM 632 C CA . ALA A 1 80 ? 15.622 9.813 -4.259 1.00 80.94 80 ALA A CA 1
ATOM 633 C C . ALA A 1 80 ? 15.428 9.203 -2.865 1.00 80.94 80 ALA A C 1
ATOM 635 O O . ALA A 1 80 ? 16.307 8.472 -2.424 1.00 80.94 80 ALA A O 1
ATOM 636 N N . SER A 1 81 ? 14.286 9.425 -2.206 1.00 79.56 81 SER A N 1
ATOM 637 C CA . SER A 1 81 ? 13.998 8.803 -0.907 1.00 79.56 81 SER A CA 1
ATOM 638 C C . SER A 1 81 ? 13.846 7.287 -0.999 1.00 79.56 81 SER A C 1
ATOM 640 O O . SER A 1 81 ? 14.336 6.573 -0.132 1.00 79.56 81 SER A O 1
ATOM 642 N N . ASP A 1 82 ? 13.219 6.772 -2.057 1.00 79.19 82 ASP A N 1
ATOM 643 C CA . ASP A 1 82 ? 13.033 5.326 -2.213 1.00 79.19 82 ASP A CA 1
ATOM 644 C C . ASP A 1 82 ? 14.356 4.609 -2.520 1.00 79.19 82 ASP A C 1
ATOM 646 O O . ASP A 1 82 ? 14.582 3.495 -2.055 1.00 79.19 82 ASP A O 1
ATOM 650 N N . VAL A 1 83 ? 15.243 5.242 -3.298 1.00 80.94 83 VAL A N 1
ATOM 651 C CA . VAL A 1 83 ? 16.523 4.650 -3.718 1.00 80.94 83 VAL A CA 1
ATOM 652 C C . VAL A 1 83 ? 17.622 4.853 -2.675 1.00 80.94 83 VAL A C 1
ATOM 654 O O . VAL A 1 83 ? 18.380 3.922 -2.406 1.00 80.94 83 VAL A O 1
ATOM 657 N N . LEU A 1 84 ? 17.724 6.059 -2.110 1.00 78.88 84 LEU A N 1
ATOM 658 C CA . LEU A 1 84 ? 18.820 6.485 -1.230 1.00 78.88 84 LEU A CA 1
ATOM 659 C C . LEU A 1 84 ? 18.414 6.547 0.253 1.00 78.88 84 LEU A C 1
ATOM 661 O O . LEU A 1 84 ? 19.281 6.702 1.111 1.00 78.88 84 LEU A O 1
ATOM 665 N N . GLY A 1 85 ? 17.122 6.416 0.565 1.00 76.12 85 GLY A N 1
ATOM 666 C CA . GLY A 1 85 ? 16.577 6.531 1.918 1.00 76.12 85 GLY A CA 1
ATOM 667 C C . GLY A 1 85 ? 16.263 7.970 2.340 1.00 76.12 85 GLY A C 1
ATOM 668 O O . GLY A 1 85 ? 16.494 8.935 1.611 1.00 76.12 85 GLY A O 1
ATOM 669 N N . ASP A 1 86 ? 15.765 8.121 3.569 1.00 76.31 86 ASP A N 1
ATOM 670 C CA . ASP A 1 86 ? 15.325 9.409 4.136 1.00 76.31 86 ASP A CA 1
ATOM 671 C C . ASP A 1 86 ? 16.460 10.435 4.322 1.00 76.31 86 ASP A C 1
ATOM 673 O O . ASP A 1 86 ? 16.218 11.611 4.595 1.00 76.31 86 ASP A O 1
ATOM 677 N N . SER A 1 87 ? 17.721 10.006 4.240 1.00 74.88 87 SER A N 1
ATOM 678 C CA . SER A 1 87 ? 18.899 10.845 4.492 1.00 74.88 87 SER A CA 1
ATOM 679 C C . SER A 1 87 ? 20.002 10.586 3.462 1.00 74.88 87 SER A C 1
ATOM 681 O O . SER A 1 87 ? 21.044 10.032 3.804 1.00 74.88 87 SER A O 1
ATOM 683 N N . PRO A 1 88 ? 19.820 11.031 2.205 1.00 69.12 88 PRO A N 1
ATOM 684 C CA . PRO A 1 88 ? 20.743 10.724 1.111 1.00 69.12 88 PRO A CA 1
ATOM 685 C C . PRO A 1 88 ? 22.143 11.341 1.287 1.00 69.12 88 PRO A C 1
ATOM 687 O O . PRO A 1 88 ? 23.094 10.880 0.665 1.00 69.12 88 PRO A O 1
ATOM 690 N N . ALA A 1 89 ? 22.296 12.371 2.132 1.00 69.56 89 ALA A N 1
ATOM 691 C CA . ALA A 1 89 ? 23.594 12.978 2.448 1.00 69.56 89 ALA A CA 1
ATOM 692 C C . ALA A 1 89 ? 24.480 12.111 3.361 1.00 69.56 89 ALA A C 1
ATOM 694 O O . ALA A 1 89 ? 25.691 12.327 3.429 1.00 69.56 89 ALA A O 1
ATOM 695 N N . TYR A 1 90 ? 23.888 11.151 4.075 1.00 68.81 90 TYR A N 1
ATOM 696 C CA . TYR A 1 90 ? 24.588 10.288 5.014 1.00 68.81 90 TYR A CA 1
ATOM 697 C C . TYR A 1 90 ? 24.394 8.841 4.562 1.00 68.81 90 TYR A C 1
ATOM 699 O O . TYR A 1 90 ? 23.375 8.231 4.863 1.00 68.81 90 TYR A O 1
ATOM 707 N N . CYS A 1 91 ? 25.375 8.280 3.845 1.00 62.34 91 CYS A N 1
ATOM 708 C CA . CYS A 1 91 ? 25.388 6.858 3.488 1.00 62.34 91 CYS A CA 1
ATOM 709 C C . CYS A 1 91 ? 25.564 5.996 4.751 1.00 62.34 91 CYS A C 1
ATOM 711 O O . CYS A 1 91 ? 26.651 5.504 5.056 1.00 62.34 91 CYS A O 1
ATOM 713 N N . THR A 1 92 ? 24.493 5.807 5.516 1.00 61.25 92 THR A N 1
ATOM 714 C CA . THR A 1 92 ? 24.433 4.905 6.666 1.00 61.25 92 THR A CA 1
ATOM 715 C C . THR A 1 92 ? 24.036 3.505 6.197 1.00 61.25 92 THR A C 1
ATOM 717 O O . THR A 1 92 ? 22.984 2.984 6.537 1.00 61.25 92 THR A O 1
ATOM 720 N N . GLY A 1 93 ? 24.901 2.909 5.371 1.00 57.34 93 GLY A N 1
ATOM 721 C CA . GLY A 1 93 ? 24.988 1.475 5.076 1.00 57.34 93 GLY A CA 1
ATOM 722 C C . GLY A 1 93 ? 23.685 0.671 4.955 1.00 57.34 93 GLY A C 1
ATOM 723 O O . GLY A 1 93 ? 23.286 0.000 5.901 1.00 57.34 93 GLY A O 1
ATOM 724 N N . SER A 1 94 ? 23.116 0.611 3.748 1.00 55.44 94 SER A N 1
ATOM 725 C CA . SER A 1 94 ? 22.679 -0.649 3.103 1.00 55.44 94 SER A CA 1
ATOM 726 C C . SER A 1 94 ? 22.355 -0.397 1.619 1.00 55.44 94 SER A C 1
ATOM 728 O O . SER A 1 94 ? 21.211 -0.339 1.182 1.00 55.44 94 SER A O 1
ATOM 730 N N . GLU A 1 95 ? 23.416 -0.213 0.832 1.00 60.72 95 GLU A N 1
ATOM 731 C CA . GLU A 1 95 ? 23.413 0.281 -0.557 1.00 60.72 95 GLU A CA 1
ATOM 732 C C . GLU A 1 95 ? 22.971 -0.730 -1.640 1.00 60.72 95 GLU A C 1
ATOM 734 O O . GLU A 1 95 ? 23.562 -0.782 -2.713 1.00 60.72 95 GLU A O 1
ATOM 739 N N . ALA A 1 96 ? 21.940 -1.548 -1.425 1.00 56.97 96 ALA A N 1
ATOM 740 C CA . ALA A 1 96 ? 21.490 -2.451 -2.502 1.00 56.97 96 ALA A CA 1
ATOM 741 C C . ALA A 1 96 ? 19.975 -2.619 -2.642 1.00 56.97 96 ALA A C 1
ATOM 743 O O . ALA A 1 96 ? 19.521 -3.093 -3.678 1.00 56.97 96 ALA A O 1
ATOM 744 N N . GLY A 1 97 ? 19.185 -2.210 -1.645 1.00 68.94 97 GLY A N 1
ATOM 745 C CA . GLY A 1 97 ? 17.759 -2.542 -1.611 1.00 68.94 97 GLY A CA 1
ATOM 746 C C . GLY A 1 97 ? 16.810 -1.452 -2.105 1.00 68.94 97 GLY A C 1
ATOM 747 O O . GLY A 1 97 ? 15.710 -1.781 -2.522 1.00 68.94 97 GLY A O 1
ATOM 748 N N . GLY A 1 98 ? 17.183 -0.169 -2.067 1.00 79.06 98 GLY A N 1
ATOM 749 C CA . GLY A 1 98 ? 16.231 0.925 -2.322 1.00 79.06 98 GLY A CA 1
ATOM 750 C C . GLY A 1 98 ? 15.700 0.949 -3.758 1.00 79.06 98 GLY A C 1
ATOM 751 O O . GLY A 1 98 ? 14.494 0.994 -3.998 1.00 79.06 98 GLY A O 1
ATOM 752 N N . PHE A 1 99 ? 16.599 0.819 -4.738 1.00 81.62 99 PHE A N 1
ATOM 753 C CA . PHE A 1 99 ? 16.195 0.692 -6.140 1.00 81.62 99 PHE A CA 1
ATOM 754 C C . PHE A 1 99 ? 15.384 -0.585 -6.391 1.00 81.62 99 PHE A C 1
ATOM 756 O O . PHE A 1 99 ? 14.341 -0.525 -7.038 1.00 81.62 99 PHE A O 1
ATOM 763 N N . GLU A 1 100 ? 15.816 -1.722 -5.838 1.00 84.50 100 GLU A N 1
ATOM 764 C CA . GLU A 1 100 ? 15.069 -2.981 -5.924 1.00 84.50 100 GLU A CA 1
ATOM 765 C C . GLU A 1 100 ? 13.660 -2.827 -5.335 1.00 84.50 100 GLU A C 1
ATOM 767 O O . GLU A 1 100 ? 12.680 -3.205 -5.971 1.00 84.50 100 GLU A O 1
ATOM 772 N N . GLN A 1 101 ? 13.536 -2.182 -4.175 1.00 82.00 101 GLN A N 1
ATOM 773 C CA . GLN A 1 101 ? 12.267 -1.896 -3.516 1.00 82.00 101 GLN A CA 1
ATOM 774 C C . GLN A 1 101 ? 11.386 -0.976 -4.363 1.00 82.00 101 GLN A C 1
ATOM 776 O O . GLN A 1 101 ? 10.189 -1.229 -4.482 1.00 82.00 101 GLN A O 1
ATOM 781 N N . ARG A 1 102 ? 11.952 0.063 -4.990 1.00 82.69 102 ARG A N 1
ATOM 782 C CA . ARG A 1 102 ? 11.210 0.952 -5.893 1.00 82.69 102 ARG A CA 1
ATOM 783 C C . ARG A 1 102 ? 10.672 0.193 -7.101 1.00 82.69 102 ARG A C 1
ATOM 785 O O . ARG A 1 102 ? 9.489 0.317 -7.414 1.00 82.69 102 ARG A O 1
ATOM 792 N N . ILE A 1 103 ? 11.512 -0.606 -7.757 1.00 85.88 103 ILE A N 1
ATOM 793 C CA . ILE A 1 103 ? 11.096 -1.438 -8.892 1.00 85.88 103 ILE A CA 1
ATOM 794 C C . ILE A 1 103 ? 10.039 -2.458 -8.457 1.00 85.88 103 ILE A C 1
ATOM 796 O O . ILE A 1 103 ? 9.032 -2.623 -9.144 1.00 85.88 103 ILE A O 1
ATOM 800 N N . ASN A 1 104 ? 10.203 -3.079 -7.289 1.00 86.44 104 ASN A N 1
ATOM 801 C CA . ASN A 1 104 ? 9.225 -4.006 -6.729 1.00 86.44 104 ASN A CA 1
ATOM 802 C C . ASN A 1 104 ? 7.881 -3.311 -6.444 1.00 86.44 104 ASN A C 1
ATOM 804 O O . ASN A 1 104 ? 6.825 -3.819 -6.814 1.00 86.44 104 ASN A O 1
ATOM 808 N N . ASN A 1 105 ? 7.900 -2.104 -5.873 1.00 84.50 105 ASN A N 1
ATOM 809 C CA . ASN A 1 105 ? 6.697 -1.306 -5.635 1.00 84.50 105 ASN A CA 1
ATOM 810 C C . ASN A 1 105 ? 5.976 -0.952 -6.948 1.00 84.50 105 ASN A C 1
ATOM 812 O O . ASN A 1 105 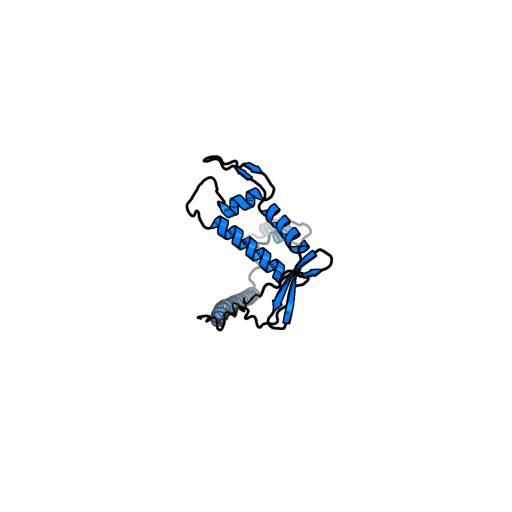? 4.747 -1.033 -7.011 1.00 84.50 105 ASN A O 1
ATOM 816 N N . ILE A 1 106 ? 6.722 -0.608 -8.006 1.00 85.50 106 ILE A N 1
ATOM 817 C CA . ILE A 1 106 ? 6.161 -0.369 -9.346 1.00 85.50 106 ILE A CA 1
ATOM 818 C C . ILE A 1 106 ? 5.510 -1.654 -9.873 1.00 85.50 106 ILE A C 1
ATOM 820 O O . ILE A 1 106 ? 4.338 -1.631 -10.241 1.00 85.50 106 ILE A O 1
ATOM 824 N N . ALA A 1 107 ? 6.212 -2.789 -9.825 1.00 86.56 107 ALA A N 1
ATOM 825 C CA . ALA A 1 107 ? 5.688 -4.075 -10.282 1.00 86.56 107 ALA A CA 1
ATOM 826 C C . ALA A 1 107 ? 4.418 -4.506 -9.521 1.00 86.56 107 ALA A C 1
ATOM 828 O O . ALA A 1 107 ? 3.463 -4.999 -10.129 1.00 86.56 107 ALA A O 1
ATOM 8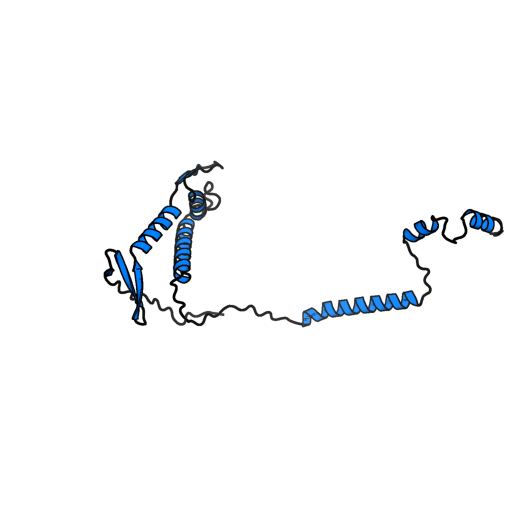29 N N . ILE A 1 108 ? 4.364 -4.277 -8.204 1.00 86.31 108 ILE A N 1
ATOM 830 C CA . ILE A 1 108 ? 3.180 -4.537 -7.373 1.00 86.31 108 ILE A CA 1
ATOM 831 C C . ILE A 1 108 ? 2.023 -3.619 -7.779 1.00 86.31 108 ILE A C 1
ATOM 833 O O . ILE A 1 108 ? 0.901 -4.093 -7.954 1.00 86.31 108 ILE A O 1
ATOM 837 N N . SER A 1 109 ? 2.277 -2.321 -7.964 1.00 84.50 109 SER A N 1
ATOM 838 C CA . SER A 1 109 ? 1.257 -1.354 -8.393 1.00 84.50 109 SER A CA 1
ATOM 839 C C . SER A 1 109 ? 0.669 -1.719 -9.760 1.00 84.50 109 SER A C 1
ATOM 841 O O . SER A 1 109 ? -0.553 -1.771 -9.930 1.00 84.50 109 SER A O 1
ATOM 843 N N . MET A 1 110 ? 1.535 -2.074 -10.711 1.00 82.25 110 MET A N 1
ATOM 844 C CA . MET A 1 110 ? 1.160 -2.570 -12.035 1.00 82.25 110 MET A CA 1
ATOM 845 C C . MET A 1 110 ? 0.290 -3.828 -11.927 1.00 82.25 110 MET A C 1
ATOM 847 O O . MET A 1 110 ? -0.808 -3.881 -12.479 1.00 82.25 110 MET A O 1
ATOM 851 N N . SER A 1 111 ? 0.735 -4.813 -11.144 1.00 82.56 111 SER A N 1
ATOM 852 C CA . SER A 1 111 ? 0.009 -6.070 -10.930 1.00 82.56 111 SER A CA 1
ATOM 853 C C . SER A 1 111 ? -1.366 -5.845 -10.296 1.00 82.56 111 SER A C 1
ATOM 855 O O . SER A 1 111 ? -2.354 -6.451 -10.712 1.00 82.56 111 SER A O 1
ATOM 857 N N . ASN A 1 112 ? -1.459 -4.946 -9.314 1.00 82.38 112 ASN A N 1
ATOM 858 C CA . ASN A 1 112 ? -2.717 -4.597 -8.656 1.00 82.38 112 ASN A CA 1
ATOM 859 C C . ASN A 1 112 ? -3.671 -3.864 -9.601 1.00 82.38 112 ASN A C 1
ATOM 861 O O . ASN A 1 112 ? -4.872 -4.134 -9.586 1.00 82.38 112 ASN A O 1
ATOM 865 N N . THR A 1 113 ? -3.146 -2.986 -10.452 1.00 79.38 113 THR A N 1
ATOM 866 C CA . THR A 1 113 ? -3.937 -2.276 -11.464 1.00 79.38 113 THR A CA 1
ATOM 867 C C . THR A 1 113 ? -4.488 -3.251 -12.502 1.00 79.38 113 THR A C 1
ATOM 869 O O . THR A 1 113 ? -5.675 -3.202 -12.814 1.00 79.38 113 THR A O 1
ATOM 872 N N . LEU A 1 114 ? -3.680 -4.210 -12.966 1.00 75.56 114 LEU A N 1
ATOM 873 C CA . LEU A 1 114 ? -4.144 -5.270 -13.869 1.00 75.56 114 LEU A CA 1
ATOM 874 C C . LEU A 1 114 ? -5.185 -6.180 -13.199 1.00 75.56 114 LEU A C 1
ATOM 876 O O . LEU A 1 114 ? -6.178 -6.541 -13.825 1.00 75.56 114 LEU A O 1
ATOM 880 N N . ARG A 1 115 ? -5.009 -6.509 -11.911 1.00 70.44 115 ARG A N 1
ATOM 881 C CA . ARG A 1 115 ? -5.967 -7.327 -11.144 1.00 70.44 115 ARG A CA 1
ATOM 882 C C . ARG A 1 115 ? -7.289 -6.628 -10.838 1.00 70.44 115 ARG A C 1
ATOM 884 O O . ARG A 1 115 ? -8.286 -7.320 -10.664 1.00 70.44 115 ARG A O 1
ATOM 891 N N . THR A 1 116 ? -7.298 -5.305 -10.691 1.00 76.06 116 THR A N 1
ATOM 892 C CA . THR A 1 116 ? -8.484 -4.535 -10.258 1.00 76.06 116 THR A CA 1
ATOM 893 C C . THR A 1 116 ? -9.070 -3.642 -11.353 1.00 76.06 116 THR A C 1
ATOM 895 O O . THR A 1 116 ? -10.058 -2.947 -11.119 1.00 76.06 116 THR A O 1
ATOM 898 N N . GLY A 1 117 ? -8.483 -3.658 -12.552 1.00 70.25 117 GLY A N 1
ATOM 899 C CA . GLY A 1 117 ? -8.921 -2.863 -13.693 1.00 70.25 117 GLY A CA 1
ATOM 900 C C . GLY A 1 117 ? -10.357 -3.164 -14.132 1.00 70.25 117 GLY A C 1
ATOM 901 O O . GLY A 1 117 ? -10.935 -4.197 -13.813 1.00 70.25 117 GLY A O 1
ATOM 902 N N . LYS A 1 118 ? -10.944 -2.263 -14.927 1.00 66.38 118 LYS A N 1
ATOM 903 C CA . LYS A 1 118 ? -12.344 -2.370 -15.394 1.00 66.38 118 LYS A CA 1
ATOM 904 C C . LYS A 1 118 ? -12.642 -3.649 -16.189 1.00 66.38 118 LYS A C 1
ATOM 906 O O . LYS A 1 118 ? -13.778 -4.108 -16.182 1.00 66.38 118 LYS A O 1
ATOM 911 N N . ASN A 1 119 ? -11.623 -4.209 -16.842 1.00 64.88 119 ASN A N 1
ATOM 912 C CA . ASN A 1 119 ? -11.699 -5.455 -17.607 1.00 64.88 119 ASN A CA 1
ATOM 913 C C . ASN A 1 119 ? -11.181 -6.666 -16.813 1.00 64.88 119 ASN A C 1
ATOM 915 O O . ASN A 1 119 ? -10.962 -7.728 -17.392 1.00 64.88 119 ASN A O 1
ATOM 919 N N . ALA A 1 120 ? -10.934 -6.519 -15.508 1.00 62.50 120 ALA A N 1
ATOM 920 C CA . ALA A 1 120 ? -10.468 -7.620 -14.684 1.00 62.50 120 ALA A CA 1
ATOM 921 C C . ALA A 1 120 ? -11.554 -8.695 -14.600 1.00 62.50 120 ALA A C 1
ATOM 923 O O . ALA A 1 120 ? -12.664 -8.457 -14.118 1.00 62.50 120 ALA A O 1
ATOM 924 N N . VAL A 1 121 ? -11.219 -9.897 -15.064 1.00 63.12 121 VAL A N 1
ATOM 925 C CA . VAL A 1 121 ? -12.082 -11.066 -14.927 1.00 63.12 121 VAL A CA 1
ATOM 926 C C . VAL A 1 121 ? -11.840 -11.657 -13.536 1.00 63.12 121 VAL A C 1
ATOM 928 O O . VAL A 1 121 ? -10.722 -12.094 -13.247 1.00 63.12 121 VAL A O 1
ATOM 931 N N . PRO A 1 122 ? -12.843 -11.675 -12.640 1.00 61.22 122 PRO A N 1
ATOM 932 C CA . PRO A 1 122 ? -12.671 -12.264 -11.324 1.00 61.22 122 PRO A CA 1
ATOM 933 C C . PRO A 1 122 ? -12.521 -13.781 -11.462 1.00 61.22 122 PRO A C 1
ATOM 935 O O . PRO A 1 122 ? -13.470 -14.494 -11.796 1.00 61.22 122 PRO A O 1
ATOM 938 N N . ILE A 1 123 ? -11.323 -14.286 -11.172 1.00 63.97 123 ILE A N 1
ATOM 939 C CA . ILE A 1 123 ? -11.075 -15.725 -11.087 1.00 63.97 123 ILE A CA 1
ATOM 940 C C . ILE A 1 123 ? -11.724 -16.233 -9.800 1.00 63.97 123 ILE A C 1
ATOM 942 O O . ILE A 1 123 ? -11.365 -15.817 -8.697 1.00 63.97 123 ILE A O 1
ATOM 946 N N . LYS A 1 124 ? -12.697 -17.140 -9.933 1.00 59.62 124 LYS A N 1
ATOM 947 C CA . LYS A 1 124 ? -13.341 -17.779 -8.782 1.00 59.62 124 LYS A CA 1
ATOM 948 C C . LYS A 1 124 ? -12.361 -18.757 -8.137 1.00 59.62 124 LYS A C 1
ATOM 950 O O . LYS A 1 124 ? -12.014 -19.770 -8.733 1.00 59.62 124 LYS A O 1
ATOM 955 N N . GLY A 1 125 ? -11.951 -18.459 -6.910 1.00 69.25 125 GLY A N 1
ATOM 956 C CA . GLY A 1 125 ? -11.137 -19.331 -6.071 1.00 69.25 125 GLY A CA 1
ATOM 957 C C . GLY A 1 125 ? -11.584 -19.251 -4.615 1.00 69.25 125 GLY A C 1
ATOM 958 O O . GLY A 1 125 ? -12.275 -18.317 -4.214 1.00 69.25 125 GLY A O 1
ATOM 959 N N . THR A 1 126 ? -11.207 -20.245 -3.820 1.00 72.75 126 THR A N 1
ATOM 960 C CA . THR A 1 126 ? -11.368 -20.217 -2.362 1.00 72.75 126 THR A CA 1
ATOM 961 C C . THR A 1 126 ? -10.161 -19.533 -1.733 1.00 72.75 126 THR A C 1
ATOM 963 O O . THR A 1 126 ? -9.065 -20.094 -1.729 1.00 72.75 126 THR A O 1
ATOM 966 N N . GLU A 1 127 ? -10.363 -18.326 -1.208 1.00 65.50 127 GLU A N 1
ATOM 967 C CA . GLU A 1 127 ? -9.383 -17.621 -0.382 1.00 65.50 127 GLU A CA 1
ATOM 968 C C . GLU A 1 127 ? -9.612 -17.963 1.094 1.00 65.50 127 GLU A C 1
ATOM 970 O O . GLU A 1 127 ? -10.730 -17.868 1.599 1.00 65.50 127 GLU A O 1
ATOM 975 N N . TRP A 1 128 ? -8.548 -18.358 1.792 1.00 73.00 128 TRP A N 1
ATOM 976 C CA . TRP A 1 128 ? -8.580 -18.541 3.241 1.00 73.00 128 TRP A CA 1
ATOM 977 C C . TRP A 1 128 ? -8.180 -17.229 3.905 1.00 73.00 128 TRP A C 1
ATOM 979 O O . TRP A 1 128 ? -6.995 -16.900 3.994 1.00 73.00 128 TRP A O 1
ATOM 989 N N . THR A 1 129 ? -9.166 -16.470 4.364 1.00 73.94 129 THR A N 1
ATOM 990 C CA . THR A 1 129 ? -8.928 -15.256 5.140 1.00 73.94 129 THR A CA 1
ATOM 991 C C . THR A 1 129 ? -8.596 -15.627 6.585 1.00 73.94 129 THR A C 1
ATOM 993 O O . THR A 1 129 ? -9.162 -16.550 7.173 1.00 73.94 129 THR A O 1
ATOM 996 N N . LYS A 1 130 ? -7.622 -14.931 7.178 1.00 71.44 130 LYS A N 1
ATOM 997 C CA . LYS A 1 130 ? -7.322 -15.087 8.605 1.00 71.44 130 LYS A CA 1
ATOM 998 C C . LYS A 1 130 ? -8.387 -14.343 9.399 1.00 71.44 130 LYS A C 1
ATOM 1000 O O . LYS A 1 130 ? -8.312 -13.125 9.527 1.00 71.44 130 LYS A O 1
ATOM 1005 N N . GLU A 1 131 ? -9.355 -15.066 9.938 1.00 76.88 131 GLU A N 1
ATOM 1006 C CA . GLU A 1 131 ? -10.284 -14.507 10.916 1.00 76.88 131 GLU A CA 1
ATOM 1007 C C . GLU A 1 131 ? -9.658 -14.524 12.313 1.00 76.88 131 GLU A C 1
ATOM 1009 O O . GLU A 1 131 ? -9.017 -15.495 12.730 1.00 76.88 131 GLU A O 1
ATOM 1014 N N . GLN A 1 132 ? -9.808 -13.416 13.037 1.00 74.81 132 GLN A N 1
ATOM 1015 C CA . GLN A 1 132 ? -9.312 -13.295 14.399 1.00 74.81 132 GLN A CA 1
ATOM 1016 C C . GLN A 1 132 ? -10.336 -13.894 15.365 1.00 74.81 132 GLN A C 1
ATOM 1018 O O . GLN A 1 132 ? -11.371 -13.294 15.642 1.00 74.81 132 GLN A O 1
ATOM 1023 N N . PHE A 1 133 ? -10.029 -15.075 15.898 1.00 75.75 133 PHE A N 1
ATOM 1024 C CA . PHE A 1 133 ? -10.805 -15.689 16.971 1.00 75.75 133 PHE A CA 1
ATOM 1025 C C . PHE A 1 133 ? -10.254 -15.235 18.323 1.00 75.75 133 PHE A C 1
ATOM 1027 O O . PHE A 1 133 ? -9.078 -15.443 18.626 1.00 75.75 133 PHE A O 1
ATOM 1034 N N . PHE A 1 134 ? -11.103 -14.607 19.136 1.00 79.62 134 PHE A N 1
ATOM 1035 C CA . PHE A 1 134 ? -10.773 -14.270 20.516 1.00 79.62 134 PHE A CA 1
ATOM 1036 C C . PHE A 1 134 ? -11.230 -15.402 21.429 1.00 79.62 134 PHE A C 1
ATOM 1038 O O . PHE A 1 134 ? -12.428 -15.631 21.592 1.00 79.62 134 PHE A O 1
ATOM 1045 N N . ASP A 1 135 ? -10.273 -16.095 22.038 1.00 82.06 135 ASP A N 1
ATOM 1046 C CA . ASP A 1 135 ? -10.557 -17.020 23.130 1.00 82.06 135 ASP A CA 1
ATOM 1047 C C . ASP A 1 135 ? -10.727 -16.213 24.425 1.00 82.06 135 ASP A C 1
ATOM 1049 O O . ASP A 1 135 ? -9.759 -15.788 25.065 1.00 82.06 135 ASP A O 1
ATOM 1053 N N . VAL A 1 136 ? -11.981 -15.898 24.759 1.00 80.12 136 VAL A N 1
ATOM 1054 C CA . VAL A 1 136 ? -12.308 -15.110 25.949 1.00 80.12 136 VAL A CA 1
ATOM 1055 C C . VAL A 1 136 ? -12.421 -16.040 27.150 1.00 80.12 136 VAL A C 1
ATOM 1057 O O . VAL A 1 136 ? -13.424 -16.720 27.366 1.00 80.12 136 VAL A O 1
ATOM 1060 N N . THR A 1 137 ? -11.399 -16.013 27.998 1.00 84.00 137 THR A N 1
ATOM 1061 C CA . THR A 1 137 ? -11.409 -16.710 29.285 1.00 84.00 137 THR A CA 1
ATOM 1062 C C . THR A 1 137 ? -12.232 -15.924 30.313 1.00 84.00 137 THR A C 1
ATOM 1064 O O . THR A 1 137 ? -11.727 -15.060 31.030 1.00 84.00 137 THR A O 1
ATOM 1067 N N . PHE A 1 138 ? -13.524 -16.256 30.428 1.00 83.94 138 PHE A N 1
ATOM 1068 C CA . PHE A 1 138 ? -14.481 -15.611 31.348 1.00 83.94 138 PHE A CA 1
ATOM 1069 C C . PHE A 1 138 ? -14.063 -15.615 32.828 1.00 83.94 138 PHE A C 1
ATOM 1071 O O . PHE A 1 138 ? -14.583 -14.825 33.616 1.00 83.94 138 PHE A O 1
ATOM 1078 N N . TYR A 1 139 ? -13.100 -16.455 33.218 1.00 86.06 139 TYR A N 1
ATOM 1079 C CA . TYR A 1 139 ? -12.542 -16.467 34.569 1.00 86.06 139 TYR A CA 1
ATOM 1080 C C . TYR A 1 139 ? -11.988 -15.096 34.989 1.00 86.06 139 TYR A C 1
ATOM 1082 O O . TYR A 1 139 ? -12.236 -14.653 36.110 1.00 86.06 139 TYR A O 1
ATOM 1090 N N . TRP A 1 140 ? -11.331 -14.371 34.080 1.00 85.88 140 TRP A N 1
ATOM 1091 C CA . TRP A 1 140 ? -10.786 -13.038 34.362 1.00 85.88 140 TRP A CA 1
ATOM 1092 C C . TRP A 1 140 ? -11.863 -11.966 34.573 1.00 85.88 140 TRP A C 1
ATOM 1094 O O . TRP A 1 140 ? -11.592 -10.937 35.188 1.00 85.88 140 TRP A O 1
ATOM 1104 N N . LEU A 1 141 ? -13.100 -12.216 34.130 1.00 88.38 141 LEU A N 1
ATOM 1105 C CA . LEU A 1 141 ? -14.237 -11.311 34.312 1.00 88.38 141 LEU A CA 1
ATOM 1106 C C . LEU A 1 141 ? -14.893 -11.453 35.698 1.00 88.38 141 LEU A C 1
ATOM 1108 O O . LEU A 1 141 ? -15.642 -10.575 36.125 1.00 88.38 141 LEU A O 1
ATOM 1112 N N . SER A 1 142 ? -14.580 -12.522 36.436 1.00 91.38 142 SER A N 1
ATOM 1113 C CA . SER A 1 142 ? -15.123 -12.755 37.781 1.00 91.38 142 SER A CA 1
ATOM 1114 C C . SER A 1 142 ? -14.661 -11.708 38.801 1.00 91.38 142 SER A C 1
ATOM 1116 O O . SER A 1 142 ? -15.453 -11.245 39.620 1.00 91.38 142 SER A O 1
ATOM 1118 N N . PHE A 1 143 ? -13.399 -11.283 38.720 1.00 91.50 143 PHE A N 1
ATOM 1119 C CA . PHE A 1 143 ? -12.806 -10.308 39.632 1.00 91.50 143 PHE A CA 1
ATOM 1120 C C . PHE A 1 143 ? -13.424 -8.902 39.520 1.00 91.50 143 PHE A C 1
ATOM 1122 O O . PHE A 1 143 ? -13.899 -8.393 40.539 1.00 91.50 143 PHE A O 1
ATOM 1129 N N . PRO A 1 144 ? -13.500 -8.267 38.329 1.00 92.62 144 PRO A N 1
ATOM 1130 C CA . PRO A 1 144 ? -14.166 -6.973 38.206 1.00 92.62 144 PRO A CA 1
ATOM 1131 C C . PRO A 1 144 ? -15.649 -7.061 38.586 1.00 92.62 144 PRO A C 1
ATOM 1133 O O . PRO A 1 144 ? -16.151 -6.163 39.258 1.00 92.62 144 PRO A O 1
ATOM 1136 N N . LEU A 1 145 ? -16.339 -8.158 38.251 1.00 94.62 145 LEU A N 1
ATOM 1137 C CA . LEU A 1 145 ? -17.734 -8.367 38.647 1.00 94.62 145 LEU A CA 1
ATOM 1138 C C . LEU A 1 145 ? -17.905 -8.392 40.174 1.00 94.62 145 LEU A C 1
ATOM 1140 O O . LEU A 1 145 ? -18.805 -7.740 40.704 1.00 94.62 145 LEU A O 1
ATOM 1144 N N . ALA A 1 146 ? -17.028 -9.103 40.888 1.00 95.19 146 ALA A N 1
ATOM 1145 C CA . ALA A 1 146 ? -17.051 -9.156 42.346 1.00 95.19 146 ALA A CA 1
ATOM 1146 C C . ALA A 1 146 ? -16.826 -7.771 42.971 1.00 95.19 146 ALA A C 1
ATOM 1148 O O . ALA A 1 146 ? -17.535 -7.406 43.906 1.00 95.19 146 ALA A O 1
ATOM 1149 N N . ILE A 1 147 ? -15.898 -6.975 42.427 1.00 96.44 147 ILE A N 1
ATOM 1150 C CA . ILE A 1 147 ? -15.653 -5.598 42.886 1.00 96.44 147 ILE A CA 1
ATOM 1151 C C . ILE A 1 147 ? -16.882 -4.709 42.658 1.00 96.44 147 ILE A C 1
ATOM 1153 O O . ILE A 1 147 ? -17.282 -3.959 43.547 1.00 96.44 147 ILE A O 1
ATOM 1157 N N . TYR A 1 148 ? -17.524 -4.795 41.492 1.00 96.50 148 TYR A N 1
ATOM 1158 C CA . TYR A 1 148 ? -18.747 -4.031 41.234 1.00 96.50 148 TYR A CA 1
ATOM 1159 C C . TYR A 1 148 ? -19.873 -4.409 42.202 1.00 96.50 148 TYR A C 1
ATOM 1161 O O . TYR A 1 148 ? -20.575 -3.533 42.716 1.00 96.50 148 TYR A O 1
ATOM 1169 N N . LEU A 1 149 ? -20.025 -5.700 42.502 1.00 96.69 149 LEU A N 1
ATOM 1170 C CA . LEU A 1 149 ? -21.002 -6.161 43.483 1.00 96.69 149 LEU A CA 1
ATOM 1171 C C . LEU A 1 149 ? -20.687 -5.653 44.893 1.00 96.69 149 LEU A C 1
ATOM 1173 O O . LEU A 1 149 ? -21.594 -5.193 45.577 1.00 96.69 149 LEU A O 1
ATOM 1177 N N . THR A 1 150 ? -19.428 -5.660 45.334 1.00 96.75 150 THR A N 1
ATOM 1178 C CA . THR A 1 150 ? -19.088 -5.158 46.675 1.00 96.75 150 THR A CA 1
ATOM 1179 C C . THR A 1 150 ? -19.287 -3.651 46.798 1.00 96.75 150 THR A C 1
ATOM 1181 O O . THR A 1 150 ? -19.846 -3.202 47.797 1.00 96.75 150 THR A O 1
ATOM 1184 N N . ILE A 1 151 ? -18.911 -2.867 45.782 1.00 96.56 151 ILE A N 1
ATOM 1185 C CA . ILE A 1 151 ? -19.110 -1.407 45.770 1.00 96.56 151 ILE A CA 1
ATOM 1186 C C . ILE A 1 151 ? -20.598 -1.058 45.802 1.00 96.56 151 ILE A C 1
ATOM 1188 O O . ILE A 1 151 ? -21.011 -0.188 46.568 1.00 96.56 151 ILE A O 1
ATOM 1192 N N . THR A 1 152 ? -21.417 -1.730 44.991 1.00 95.62 152 THR A N 1
ATOM 1193 C CA . THR A 1 152 ? -22.864 -1.471 44.955 1.00 95.62 152 THR A CA 1
ATOM 1194 C C . THR A 1 152 ? -23.526 -1.827 46.283 1.00 95.62 152 THR A C 1
ATOM 1196 O O . THR A 1 152 ? -24.296 -1.029 46.816 1.00 95.62 152 THR A O 1
ATOM 1199 N N . LEU A 1 153 ? -23.179 -2.972 46.873 1.00 96.19 153 LEU A N 1
ATOM 1200 C CA . LEU A 1 153 ? -23.715 -3.403 48.165 1.00 96.19 153 LEU A CA 1
ATOM 1201 C C . LEU A 1 153 ? -23.276 -2.464 49.300 1.00 96.19 153 LEU A C 1
ATOM 1203 O O . LEU A 1 153 ? -24.091 -2.093 50.146 1.00 96.19 153 LEU A O 1
ATOM 1207 N N . PHE A 1 154 ? -22.019 -2.013 49.275 1.00 95.81 154 PHE A N 1
ATOM 1208 C CA . PHE A 1 154 ? -21.513 -0.998 50.195 1.00 95.81 154 PHE A CA 1
ATOM 1209 C C . PHE A 1 154 ? -22.295 0.314 50.063 1.00 95.81 154 PHE A C 1
ATOM 1211 O O . PHE A 1 154 ? -22.803 0.809 51.064 1.00 95.81 154 PHE A O 1
ATOM 1218 N N . LEU A 1 155 ? -22.482 0.824 48.841 1.00 94.56 155 LEU A N 1
ATOM 1219 C CA . LEU A 1 155 ? -23.239 2.051 48.577 1.00 94.56 155 LEU A CA 1
ATOM 1220 C C . LEU A 1 155 ? -24.668 1.972 49.133 1.00 94.56 155 LEU A C 1
ATOM 1222 O O . LEU A 1 155 ? -25.103 2.870 49.854 1.00 94.56 155 LEU A O 1
ATOM 1226 N N . PHE A 1 156 ? -25.395 0.893 48.833 1.00 94.88 156 PHE A N 1
ATOM 1227 C CA . PHE A 1 156 ? -26.757 0.711 49.337 1.00 94.88 156 PHE A CA 1
ATOM 1228 C C . PHE A 1 156 ? -26.793 0.604 50.864 1.00 94.88 156 PHE A C 1
ATOM 1230 O O . PHE A 1 156 ? -27.655 1.213 51.499 1.00 94.88 156 PHE A O 1
ATOM 1237 N N . SER A 1 157 ? -25.836 -0.107 51.464 1.00 91.69 157 SER A N 1
ATOM 1238 C CA . SER A 1 157 ? -25.702 -0.192 52.920 1.00 91.69 157 SER A CA 1
ATOM 1239 C C . SER A 1 157 ? -25.459 1.183 53.552 1.00 91.69 157 SER A C 1
ATOM 1241 O O . SER A 1 157 ? -26.116 1.542 54.532 1.00 91.69 157 SER A O 1
ATOM 1243 N N . THR A 1 158 ? -24.581 1.999 52.960 1.00 89.50 158 THR A N 1
ATOM 1244 C CA . THR A 1 158 ? -24.316 3.371 53.407 1.00 89.50 158 THR A CA 1
ATOM 1245 C C . THR A 1 158 ? -25.561 4.248 53.307 1.00 89.50 158 THR A C 1
ATOM 1247 O O . THR A 1 158 ? -25.865 4.956 54.263 1.00 89.50 158 THR A O 1
ATOM 1250 N N . ILE A 1 159 ? -26.325 4.173 52.211 1.00 87.56 159 ILE A N 1
ATOM 1251 C CA . ILE A 1 159 ? -27.568 4.948 52.041 1.00 87.56 159 ILE A CA 1
ATOM 1252 C C . ILE A 1 159 ? -28.601 4.565 53.106 1.00 87.56 159 ILE A C 1
ATOM 1254 O O . ILE A 1 159 ? -29.161 5.439 53.765 1.00 87.56 159 ILE A O 1
ATOM 1258 N N . VAL A 1 160 ? -28.838 3.266 53.315 1.00 89.25 160 VAL A N 1
ATOM 1259 C CA . VAL A 1 160 ? -29.822 2.790 54.302 1.00 89.25 160 VAL A CA 1
ATOM 1260 C C . VAL A 1 160 ? -29.403 3.160 55.724 1.00 89.25 160 VAL A C 1
ATOM 1262 O O . VAL A 1 160 ? -30.240 3.565 56.529 1.00 89.25 160 VAL A O 1
ATOM 1265 N N . THR A 1 161 ? -28.113 3.049 56.041 1.00 84.56 161 THR A N 1
ATOM 1266 C CA . THR A 1 161 ? -27.583 3.371 57.373 1.00 84.56 161 THR A CA 1
ATOM 1267 C C . THR A 1 161 ? -27.625 4.877 57.632 1.00 84.56 161 THR A C 1
ATOM 1269 O O . THR A 1 161 ? -28.085 5.301 58.689 1.00 84.56 161 THR A O 1
ATOM 1272 N N . SER A 1 162 ? -27.236 5.687 56.644 1.00 78.50 162 SER A N 1
ATOM 1273 C CA . SER A 1 162 ? -27.307 7.151 56.707 1.00 78.50 162 SER A CA 1
ATOM 1274 C C . SER A 1 162 ? -28.738 7.688 56.718 1.00 78.50 162 SER A C 1
ATOM 1276 O O . SER A 1 162 ? -28.939 8.801 57.183 1.00 78.50 162 SER A O 1
ATOM 1278 N N . GLY A 1 163 ? -29.716 6.950 56.184 1.00 74.69 163 GLY A N 1
ATOM 1279 C CA . GLY A 1 163 ? -31.130 7.329 56.239 1.00 74.69 163 GLY A CA 1
ATOM 1280 C C . GLY A 1 163 ? -31.830 6.935 57.543 1.00 74.69 163 GLY A C 1
ATOM 1281 O O . GLY A 1 163 ? -32.866 7.505 57.867 1.00 74.69 163 GLY A O 1
ATOM 1282 N N . LYS A 1 164 ? -31.294 5.951 58.281 1.00 70.94 164 LYS A N 1
ATOM 1283 C CA . LYS A 1 164 ? -31.844 5.487 59.570 1.00 70.94 164 LYS A CA 1
ATOM 1284 C C . LYS A 1 164 ? -31.232 6.186 60.773 1.00 70.94 164 LYS A C 1
ATOM 1286 O O . LYS A 1 164 ? -31.900 6.344 61.789 1.00 70.94 164 LYS A O 1
ATOM 1291 N N . ALA A 1 165 ? -29.958 6.543 60.688 1.00 65.88 165 ALA A N 1
ATOM 1292 C CA . ALA A 1 165 ? -29.384 7.474 61.632 1.00 65.88 165 ALA A CA 1
ATOM 1293 C C . ALA A 1 165 ? -29.894 8.859 61.224 1.00 65.88 165 ALA A C 1
ATOM 1295 O O . ALA A 1 165 ? -29.595 9.287 60.114 1.00 65.88 165 ALA A O 1
ATOM 1296 N N . ASP A 1 166 ? -30.649 9.547 62.086 1.00 56.34 166 ASP A N 1
ATOM 1297 C CA . ASP A 1 166 ? -30.956 10.985 61.981 1.00 56.34 166 ASP A CA 1
ATOM 1298 C C . ASP A 1 166 ? -29.651 11.803 62.093 1.00 56.34 166 ASP A C 1
ATOM 1300 O O . ASP A 1 166 ? -29.454 12.626 62.988 1.00 56.34 166 ASP A O 1
ATOM 1304 N N . MET A 1 167 ? -28.680 11.511 61.227 1.00 55.81 167 MET A N 1
ATOM 1305 C CA . MET A 1 167 ? -27.427 12.225 61.147 1.00 55.81 167 MET A CA 1
ATOM 1306 C C . MET A 1 167 ? -27.774 13.629 60.670 1.00 55.81 167 MET A C 1
ATOM 1308 O O . MET A 1 167 ? -28.391 13.772 59.607 1.00 55.81 167 MET A O 1
ATOM 1312 N N . PRO A 1 168 ? -27.405 14.673 61.432 1.00 53.47 168 PRO A N 1
ATOM 1313 C CA . PRO A 1 168 ? -27.628 16.035 60.995 1.00 53.47 168 PRO A CA 1
ATOM 1314 C C . PRO A 1 168 ? -26.962 16.181 59.632 1.00 53.47 168 PRO A C 1
ATOM 1316 O O . PRO A 1 168 ? -25.767 15.923 59.494 1.00 53.47 168 PRO A O 1
ATOM 1319 N N . LEU A 1 169 ? -27.760 16.538 58.623 1.00 53.59 169 LEU A N 1
ATOM 1320 C CA . LEU A 1 169 ? -27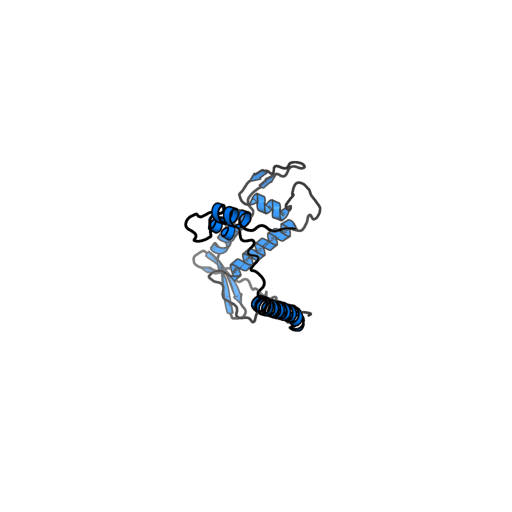.315 16.839 57.268 1.00 53.59 169 LEU A CA 1
ATOM 1321 C C . LEU A 1 169 ? -26.181 17.866 57.362 1.00 53.59 169 LEU A C 1
ATOM 1323 O O . LEU A 1 169 ? -26.425 19.071 57.391 1.00 53.59 169 LEU A O 1
ATOM 1327 N N . TRP A 1 170 ? -24.933 17.399 57.394 1.00 51.31 170 TRP A N 1
ATOM 1328 C CA . TRP A 1 170 ? -23.753 18.226 57.183 1.00 51.31 170 TRP A CA 1
ATOM 1329 C C . TRP A 1 170 ? -23.725 18.578 55.695 1.00 51.31 170 TRP A C 1
ATOM 1331 O O . TRP A 1 170 ? -22.909 18.107 54.908 1.00 51.31 170 TRP A O 1
ATOM 1341 N N . LYS A 1 171 ? -24.694 19.399 55.279 1.00 49.03 171 LYS A N 1
ATOM 1342 C CA . LYS A 1 171 ? -24.626 20.134 54.029 1.00 49.03 171 LYS A CA 1
ATOM 1343 C C . LYS A 1 171 ? -23.512 21.155 54.214 1.00 49.03 171 LYS A C 1
ATOM 1345 O O . LYS A 1 171 ? -23.771 22.289 54.591 1.00 49.03 171 LYS A O 1
ATOM 1350 N N . SER A 1 172 ? -22.284 20.798 53.859 1.00 61.72 172 SER A N 1
ATOM 1351 C CA . SER A 1 172 ? -21.201 21.755 53.583 1.00 61.72 172 SER A CA 1
ATOM 1352 C C . SER A 1 172 ? -21.463 22.570 52.300 1.00 61.72 172 SER A C 1
ATOM 1354 O O . SER A 1 172 ? -20.549 23.087 51.661 1.00 61.72 172 SER A O 1
ATOM 1356 N N . SER A 1 173 ? -22.731 22.684 51.891 1.00 58.44 173 SER A N 1
ATOM 1357 C CA . SER A 1 173 ? -23.141 23.378 50.686 1.00 58.44 173 SER A CA 1
ATOM 1358 C C . SER A 1 173 ? -23.202 24.874 50.959 1.00 58.44 173 SER A C 1
ATOM 1360 O O . SER A 1 173 ? -23.989 25.344 51.782 1.00 58.44 173 SER A O 1
ATOM 1362 N N . GLN A 1 174 ? -22.413 25.625 50.198 1.00 60.31 174 GLN A N 1
ATOM 1363 C CA . GLN A 1 174 ? -22.406 27.090 50.181 1.00 60.31 174 GLN A CA 1
ATOM 1364 C C . GLN A 1 174 ? -23.795 27.684 49.868 1.00 60.31 174 GLN A C 1
ATOM 1366 O O . GLN A 1 174 ? -24.071 28.823 50.237 1.00 60.31 174 GLN A O 1
ATOM 1371 N N . LEU A 1 175 ? -24.708 26.902 49.267 1.00 64.44 175 LEU A N 1
ATOM 1372 C CA . LEU A 1 175 ? -26.101 27.303 49.043 1.00 64.44 175 LEU A CA 1
ATOM 1373 C C . LEU A 1 175 ? -26.870 27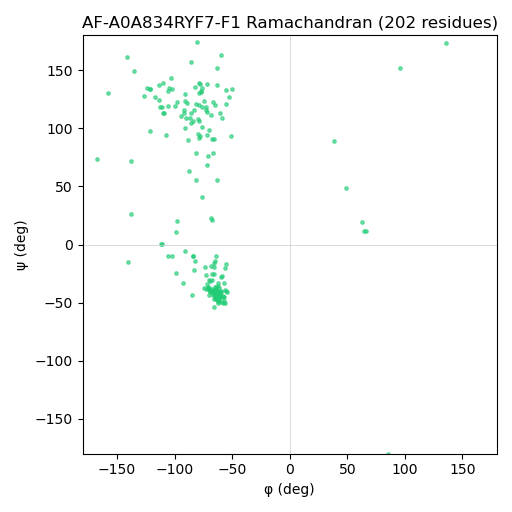.562 50.346 1.00 64.44 175 LEU A C 1
ATOM 1375 O O . LEU A 1 175 ? -27.744 28.423 50.363 1.00 64.44 175 LEU A O 1
ATOM 1379 N N . VAL A 1 176 ? -26.569 26.843 51.435 1.00 62.81 176 VAL A N 1
ATOM 1380 C CA . VAL A 1 176 ? -27.273 27.035 52.717 1.00 62.81 176 VAL A CA 1
ATOM 1381 C C . VAL A 1 176 ? -26.903 28.387 53.337 1.00 62.81 176 VAL A C 1
ATOM 1383 O O . VAL A 1 176 ? -27.782 29.101 53.810 1.00 62.81 176 VAL A O 1
ATOM 1386 N N . LEU A 1 177 ? -25.629 28.785 53.252 1.00 63.91 177 LEU A N 1
ATOM 1387 C CA . LEU A 1 177 ? -25.158 30.113 53.670 1.00 63.91 177 LEU A CA 1
ATOM 1388 C C . LEU A 1 177 ? -25.755 31.240 52.813 1.00 63.91 177 LEU A C 1
ATOM 1390 O O . LEU A 1 177 ? -26.088 32.303 53.335 1.00 63.91 177 LEU A O 1
ATOM 1394 N N . LEU A 1 178 ? -25.932 30.997 51.513 1.00 66.12 178 LEU A N 1
ATOM 1395 C CA . LEU A 1 178 ? -26.517 31.965 50.581 1.00 66.12 178 LEU A CA 1
ATOM 1396 C C . LEU A 1 178 ? -28.031 32.144 50.807 1.00 66.12 178 LEU A C 1
ATOM 1398 O O . LEU A 1 178 ? -28.562 33.247 50.708 1.00 66.12 178 LEU A O 1
ATOM 1402 N N . GLN A 1 179 ? -28.730 31.074 51.197 1.00 66.69 179 GLN A N 1
ATOM 1403 C CA . GLN A 1 179 ? -30.128 31.148 51.627 1.00 66.69 179 GLN A CA 1
ATOM 1404 C C . GLN A 1 179 ? -30.255 31.866 52.984 1.00 66.69 179 GLN A C 1
ATOM 1406 O O . GLN A 1 179 ? -31.159 32.678 53.165 1.00 66.69 179 GLN A O 1
ATOM 1411 N N . ALA A 1 180 ? -29.336 31.624 53.925 1.00 63.41 180 ALA A N 1
ATOM 1412 C CA . ALA A 1 180 ? -29.327 32.291 55.231 1.00 63.41 180 ALA A CA 1
ATOM 1413 C C . ALA A 1 180 ? -29.051 33.807 55.149 1.00 63.41 180 ALA A C 1
ATOM 1415 O O . ALA A 1 180 ? -29.488 34.554 56.017 1.00 63.41 180 ALA A O 1
ATOM 1416 N N . THR A 1 181 ? -28.374 34.277 54.097 1.00 64.31 181 THR A N 1
ATOM 1417 C CA . THR A 1 181 ? -28.133 35.713 53.846 1.00 64.31 181 THR A CA 1
ATOM 1418 C C . THR A 1 181 ? -29.292 36.417 53.137 1.00 64.31 181 THR A C 1
ATOM 1420 O O . THR A 1 181 ? -29.309 37.645 53.059 1.00 64.31 181 THR A O 1
ATOM 1423 N N . ASN A 1 182 ? -30.283 35.677 52.638 1.00 66.62 182 ASN A N 1
ATOM 1424 C CA . ASN A 1 182 ? -31.461 36.261 52.011 1.00 66.62 182 ASN A CA 1
ATOM 1425 C C . ASN A 1 182 ? -32.514 36.606 53.080 1.00 66.62 182 ASN A C 1
ATOM 1427 O O . ASN A 1 182 ? -33.120 35.721 53.685 1.00 66.62 182 ASN A O 1
ATOM 1431 N N . SER A 1 183 ? -32.757 37.906 53.264 1.00 60.56 183 SER A N 1
ATOM 1432 C CA . SER A 1 183 ? -33.672 38.487 54.259 1.00 60.56 183 SER A CA 1
ATOM 1433 C C . SER A 1 183 ? -35.153 38.136 54.065 1.00 60.56 183 SER A C 1
ATOM 1435 O O . SER A 1 183 ? -35.963 38.411 54.946 1.00 60.56 183 SER A O 1
ATOM 1437 N N . SER A 1 184 ? -35.525 37.526 52.933 1.00 65.00 184 SER A N 1
ATOM 1438 C CA . SER A 1 184 ? -36.882 37.008 52.698 1.00 65.00 184 SER A CA 1
ATOM 1439 C C . SER A 1 184 ? -37.113 35.607 53.272 1.00 65.00 184 SER A C 1
ATOM 1441 O O . SER A 1 184 ? -38.253 35.136 53.309 1.00 65.00 184 SER A O 1
ATOM 1443 N N . ASN A 1 185 ? -36.060 34.925 53.734 1.00 62.69 185 ASN A N 1
ATOM 1444 C CA . ASN A 1 185 ? -36.221 33.639 54.394 1.00 62.69 185 ASN A CA 1
ATOM 1445 C C . ASN A 1 185 ? -36.729 33.834 55.819 1.00 62.69 185 ASN A C 1
ATOM 1447 O O . ASN A 1 185 ? -36.204 34.637 56.580 1.00 62.69 185 ASN A O 1
ATOM 1451 N N . ARG A 1 186 ? -37.730 33.036 56.201 1.00 58.25 186 ARG A N 1
ATOM 1452 C CA . ARG A 1 186 ? -38.350 33.003 57.540 1.00 58.25 186 ARG A CA 1
ATOM 1453 C C . ARG A 1 186 ? -37.419 32.479 58.651 1.00 58.25 186 ARG A C 1
ATOM 1455 O O . ARG A 1 186 ? -37.900 31.986 59.666 1.00 58.25 186 ARG A O 1
ATOM 1462 N N . MET A 1 187 ? -36.106 32.524 58.448 1.00 59.12 187 MET A N 1
ATOM 1463 C CA . MET A 1 187 ? -35.130 32.244 59.494 1.00 59.12 187 MET A CA 1
ATOM 1464 C C . MET A 1 187 ? -35.023 33.501 60.366 1.00 59.12 187 MET A C 1
ATOM 1466 O O . MET A 1 187 ? -34.936 34.605 59.832 1.00 59.12 187 MET A O 1
ATOM 1470 N N . GLN A 1 188 ? -35.115 33.343 61.691 1.00 58.88 188 GLN A N 1
ATOM 1471 C CA . GLN A 1 188 ? -35.017 34.457 62.642 1.00 58.88 188 GLN A CA 1
ATOM 1472 C C . GLN A 1 188 ? -33.765 35.291 62.346 1.00 58.88 188 GLN A C 1
ATOM 1474 O O . GLN A 1 188 ? -32.689 34.736 62.110 1.00 58.88 188 GLN A O 1
ATOM 1479 N N . SER A 1 189 ? -33.914 36.620 62.317 1.00 60.47 189 SER A N 1
ATOM 1480 C CA . SER A 1 189 ? -32.787 37.509 62.034 1.00 60.47 189 SER A CA 1
ATOM 1481 C C . SER A 1 189 ? -31.725 37.378 63.128 1.00 60.47 189 SER A C 1
ATOM 1483 O O . SER A 1 189 ? -32.036 37.054 64.276 1.00 60.47 189 SER A O 1
ATOM 1485 N N . LEU A 1 190 ? -30.463 37.638 62.780 1.00 64.50 190 LEU A N 1
ATOM 1486 C CA . LEU A 1 190 ? -29.343 37.536 63.722 1.00 64.50 190 LEU A CA 1
ATOM 1487 C C . LEU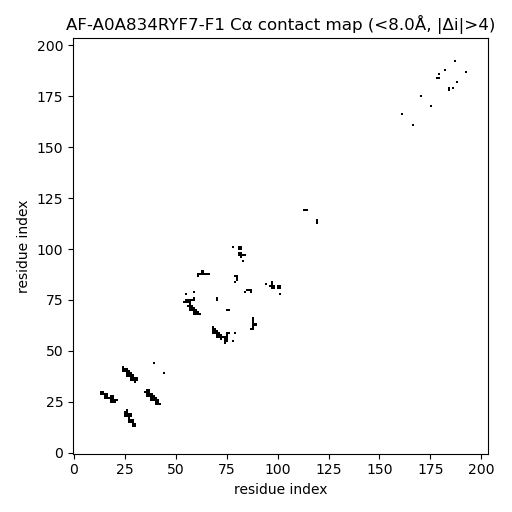 A 1 190 ? -29.539 38.419 64.966 1.00 64.50 190 LEU A C 1
ATOM 1489 O O . LEU A 1 190 ? -29.180 37.997 66.060 1.00 64.50 190 LEU A O 1
ATOM 1493 N N . ASP A 1 191 ? -30.198 39.574 64.827 1.00 65.19 191 ASP A N 1
ATOM 1494 C CA . ASP A 1 191 ? -30.570 40.432 65.961 1.00 65.19 191 ASP A CA 1
ATOM 1495 C C . ASP A 1 191 ? -31.529 39.733 66.931 1.00 65.19 191 ASP A C 1
ATOM 1497 O O . ASP A 1 191 ? -31.451 39.918 68.145 1.00 65.19 191 ASP A O 1
ATOM 1501 N N . GLN A 1 192 ? -32.433 38.908 66.405 1.00 65.56 192 GLN A N 1
ATOM 1502 C CA . GLN A 1 192 ? -33.404 38.165 67.199 1.00 65.56 192 GLN A CA 1
ATOM 1503 C C . GLN A 1 192 ? -32.733 37.012 67.955 1.00 65.56 192 GLN A C 1
ATOM 1505 O O . GLN A 1 192 ? -33.025 36.805 69.130 1.00 65.56 192 GLN A O 1
ATOM 1510 N N . VAL A 1 193 ? -31.769 36.341 67.317 1.00 67.00 193 VAL A N 1
ATOM 1511 C CA . VAL A 1 193 ? -30.931 35.307 67.944 1.00 67.00 193 VAL A CA 1
ATOM 1512 C C . VAL A 1 193 ? -30.017 35.911 69.014 1.00 67.00 193 VAL A C 1
ATOM 1514 O O . VAL A 1 193 ? -29.862 35.329 70.085 1.00 67.00 193 VAL A O 1
ATOM 1517 N N . GLU A 1 194 ? -29.444 37.096 68.780 1.00 68.75 194 GLU A N 1
ATOM 1518 C CA . GLU A 1 194 ? -28.604 37.766 69.777 1.00 68.75 194 GLU A CA 1
ATOM 1519 C C . GLU A 1 194 ? -29.417 38.292 70.970 1.00 68.75 194 GLU A C 1
ATOM 1521 O O . GLU A 1 194 ? -28.979 38.179 72.119 1.00 68.75 194 GLU A O 1
ATOM 1526 N N . LEU A 1 195 ? -30.629 38.803 70.738 1.00 70.81 195 LEU A N 1
ATOM 1527 C CA . LEU A 1 195 ? -31.554 39.169 71.815 1.00 70.81 195 LEU A CA 1
ATOM 1528 C C . LEU A 1 195 ? -31.950 37.954 72.662 1.00 70.81 195 LEU A C 1
ATOM 1530 O O . LEU A 1 195 ? -31.951 38.037 73.893 1.00 70.81 195 LEU A O 1
ATOM 1534 N N . GLU A 1 196 ? -32.233 36.818 72.028 1.00 70.62 196 GLU A N 1
ATOM 1535 C CA . GLU A 1 196 ? -32.599 35.579 72.714 1.00 70.62 196 GLU A CA 1
ATOM 1536 C C . GLU A 1 196 ? -31.402 34.994 73.486 1.00 70.62 196 GLU A C 1
ATOM 1538 O O . GLU A 1 196 ? -31.533 34.646 74.664 1.00 70.62 196 GLU A O 1
ATOM 1543 N N . ALA A 1 197 ? -30.198 35.029 72.906 1.00 68.38 197 ALA A N 1
ATOM 1544 C CA . ALA A 1 197 ? -28.957 34.633 73.572 1.00 68.38 197 ALA A CA 1
ATOM 1545 C C . ALA A 1 197 ? -28.631 35.518 74.788 1.00 68.38 197 ALA A C 1
ATOM 1547 O O . ALA A 1 197 ? -28.239 35.004 75.834 1.00 68.38 197 ALA A O 1
ATOM 1548 N N . ARG A 1 198 ? -28.854 36.838 74.705 1.00 69.56 198 ARG A N 1
ATOM 1549 C CA . ARG A 1 198 ? -28.698 37.752 75.853 1.00 69.56 198 ARG A CA 1
ATOM 1550 C C . ARG A 1 198 ? -29.765 37.539 76.927 1.00 69.56 198 ARG A C 1
ATOM 1552 O O . ARG A 1 198 ? -29.484 37.749 78.108 1.00 69.56 198 ARG A O 1
ATOM 1559 N N . SER A 1 199 ? -30.975 37.133 76.538 1.00 73.69 199 SER A N 1
ATOM 1560 C CA . SER A 1 199 ? -32.060 36.825 77.480 1.00 73.69 199 SER A CA 1
ATOM 1561 C C . SER A 1 199 ? -31.824 35.517 78.241 1.00 73.69 199 SER A C 1
ATOM 1563 O O . SER A 1 199 ? -32.257 35.363 79.386 1.00 73.69 199 SER A O 1
ATOM 1565 N N . THR A 1 200 ? -3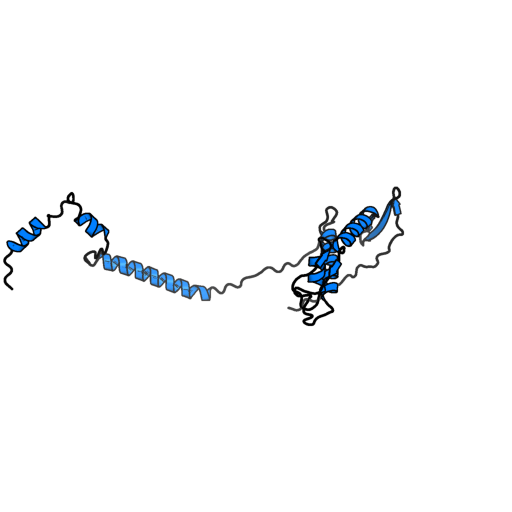1.066 34.599 77.644 1.00 65.25 200 THR A N 1
ATOM 1566 C CA . THR A 1 200 ? -30.762 33.303 78.235 1.00 65.25 200 THR A CA 1
ATOM 1567 C C . THR A 1 200 ? -29.502 33.427 79.091 1.00 65.25 200 THR A C 1
ATOM 1569 O O . THR A 1 200 ? -28.380 33.264 78.621 1.00 65.25 200 THR A O 1
ATOM 1572 N N . ARG A 1 201 ? -29.661 33.744 80.384 1.00 52.91 201 ARG A N 1
ATOM 1573 C CA . ARG A 1 201 ? -28.548 33.702 81.349 1.00 52.91 201 ARG A CA 1
ATOM 1574 C C . ARG A 1 201 ? -28.078 32.260 81.541 1.00 52.91 201 ARG A C 1
ATOM 1576 O O . ARG A 1 201 ? -28.551 31.564 82.437 1.00 52.91 201 ARG A O 1
ATOM 1583 N N . VAL A 1 202 ? -27.110 31.831 80.743 1.00 53.25 202 VAL A N 1
ATOM 1584 C CA . VAL A 1 202 ? -26.340 30.619 81.024 1.00 53.25 202 VAL A CA 1
ATOM 1585 C C . VAL A 1 202 ? -25.288 30.981 82.074 1.00 53.25 202 VAL A C 1
ATOM 1587 O O . VAL A 1 202 ? -24.346 31.722 81.799 1.00 53.25 202 VAL A O 1
ATOM 1590 N N . LYS A 1 203 ? -25.481 30.509 83.310 1.00 45.75 203 LYS A N 1
ATOM 1591 C CA . LYS A 1 203 ? -24.384 30.399 84.278 1.00 45.75 203 LYS A CA 1
ATOM 1592 C C . LYS A 1 203 ? -23.532 29.202 83.854 1.00 45.75 203 LYS A C 1
ATOM 1594 O O . LYS A 1 203 ? -24.083 28.113 83.707 1.00 45.75 203 LYS A O 1
ATOM 1599 N N . LEU A 1 204 ? -22.240 29.450 83.633 1.00 39.03 204 LEU A N 1
ATOM 1600 C CA . LEU A 1 204 ? -21.202 28.417 83.569 1.00 39.03 204 LEU A CA 1
ATOM 1601 C C . LEU A 1 204 ? -21.153 27.627 84.881 1.00 39.03 204 LEU A C 1
ATOM 1603 O O . LEU A 1 204 ? -21.338 28.265 85.946 1.00 39.03 204 LEU A O 1
#

Nearest PDB structures (foldseek):
  7ane-assembly1_E  TM=1.693E-01  e=9.235E+00  Leishmania major